Protein 5ZML (pdb70)

InterPro domains:
  IPR001040 Translation Initiation factor eIF- 4e [PF01652] (38-212)
  IPR001040 Translation Initiation factor eIF- 4e [PTHR11960] (12-206)
  IPR019770 Eukaryotic translation initiation factor 4E (eIF-4E), conserved site [PS00813] (90-113)
  IPR023398 Translation Initiation factor eIF- 4e-like [G3DSA:3.30.760.10] (30-217)
  IPR023398 Translation Initiation factor eIF- 4e-like [SSF55418] (6-212)

Sequence (203 aa):
EVANPEHYIKHPLQNRWALWFFKNDKSKTWQANLRLISKFDTVEDFWALYNHIQQLSSNLMPGCDYSLFKDGIEPMWEDEKNKRGGRWLITLNKQQRRSDLDRFWLETLLCLIGESFDDYSDDVCGAVVNVRAKGDKIAIWTTECENREAVTHIGRVYKERLGLPPKIVIGYQSHADTATKSGSTTKNRFVVKKRYSRQLLFRR

B-factor: mean 27.22, std 10.65, range [12.46, 79.17]

Structure (mmCIF, N/CA/C/O backbone):
data_5ZML
#
_entry.id   5ZML
#
_cell.length_a   38.290
_cell.length_b   91.610
_cell.length_c   136.830
_cell.angle_alpha   90.00
_cell.angle_beta   90.00
_cell.angle_gamma   90.00
#
_symmetry.space_group_name_H-M   'C 2 2 21'
#
loop_
_entity.id
_entity.type
_entity.pdbx_description
1 polymer 'Eukaryotic translation initiation factor 4E'
2 polymer ACE-LYS-LYS-ARG-TYR-SER-ARG-MK8-GLN-LEU-LEU-MK8-PHE-ARG-ARG
3 non-polymer 'NITRATE ION'
4 non-polymer 1,2-ETHANEDIOL
5 water water
#
loop_
_atom_site.group_PDB
_atom_site.id
_atom_site.type_symbol
_atom_site.label_atom_id
_atom_site.label_alt_id
_atom_site.label_comp_id
_atom_site.label_asym_id
_atom_site.label_entity_id
_atom_site.label_seq_id
_atom_site.pdbx_PDB_ins_code
_atom_site.Cartn_x
_atom_site.Cartn_y
_atom_site.Cartn_z
_atom_site.occupancy
_atom_site.B_iso_or_equiv
_atom_site.auth_seq_id
_atom_site.auth_comp_id
_atom_site.auth_asym_id
_atom_site.auth_atom_id
_atom_site.pdbx_PDB_model_num
ATOM 1 N N . GLU A 1 1 ? -44.743 -14.931 18.657 1.00 40.29 27 GLU A N 1
ATOM 2 C CA . GLU A 1 1 ? -43.395 -14.503 18.170 1.00 37.14 27 GLU A CA 1
ATOM 3 C C . GLU A 1 1 ? -42.757 -15.586 17.295 1.00 35.25 27 GLU A C 1
ATOM 4 O O . GLU A 1 1 ? -43.043 -16.787 17.430 1.00 35.22 27 GLU A O 1
ATOM 6 N N . VAL A 1 2 ? -41.911 -15.144 16.377 1.00 33.86 28 VAL A N 1
ATOM 7 C CA . VAL A 1 2 ? -41.112 -16.066 15.561 1.00 30.10 28 VAL A CA 1
ATOM 8 C C . VAL A 1 2 ? -39.647 -15.792 15.862 1.00 28.53 28 VAL A C 1
ATOM 9 O O . VAL A 1 2 ? -39.319 -14.821 16.563 1.00 27.69 28 VAL A O 1
ATOM 13 N N . ALA A 1 3 ? -38.765 -16.649 15.349 1.00 26.87 29 ALA A N 1
ATOM 14 C CA . ALA A 1 3 ? -37.329 -16.487 15.554 1.00 25.72 29 ALA A CA 1
ATOM 15 C C . ALA A 1 3 ? -36.839 -15.232 14.827 1.00 24.25 29 ALA A C 1
ATOM 16 O O . ALA A 1 3 ? -37.498 -14.728 13.929 1.00 24.78 29 ALA A O 1
ATOM 18 N N . ASN A 1 4 ? -35.697 -14.717 15.255 1.00 24.18 30 ASN A N 1
ATOM 19 C CA . ASN A 1 4 ? -35.121 -13.512 14.674 1.00 25.25 30 ASN A CA 1
ATOM 20 C C . ASN A 1 4 ? -34.326 -13.972 13.451 1.00 23.51 30 ASN A C 1
ATOM 21 O O . ASN A 1 4 ? -33.383 -14.747 13.601 1.00 23.26 30 ASN A O 1
ATOM 26 N N . PRO A 1 5 ? -34.712 -13.516 12.250 1.00 24.38 31 PRO A N 1
ATOM 27 C CA . PRO A 1 5 ? -34.034 -14.015 11.041 1.00 24.33 31 PRO A CA 1
ATOM 28 C C . PRO A 1 5 ? -32.524 -13.793 11.016 1.00 25.39 31 PRO A C 1
ATOM 29 O O . PRO A 1 5 ? -31.813 -14.603 10.421 1.00 23.69 31 PRO A O 1
ATOM 33 N N . GLU A 1 6 ? -32.039 -12.738 11.683 1.00 26.66 32 GLU A N 1
ATOM 34 C CA . GLU A 1 6 ? -30.592 -12.481 11.821 1.00 29.39 32 GLU A CA 1
ATOM 35 C C . GLU A 1 6 ? -29.807 -13.697 12.321 1.00 27.24 32 GLU A C 1
ATOM 36 O O . GLU A 1 6 ? -28.660 -13.897 11.931 1.00 26.55 32 GLU A O 1
ATOM 42 N N . HIS A 1 7 ? -30.438 -14.510 13.167 1.00 24.09 33 HIS A N 1
ATOM 43 C CA . HIS A 1 7 ? -29.775 -15.618 13.830 1.00 23.03 33 HIS A CA 1
ATOM 44 C C . HIS A 1 7 ? -29.605 -16.850 12.948 1.00 22.42 33 HIS A C 1
ATOM 45 O O . HIS A 1 7 ? -28.808 -17.689 13.277 1.00 23.67 33 HIS A O 1
ATOM 52 N N . TYR A 1 8 ? -30.364 -16.979 11.854 1.00 19.50 34 TYR A N 1
ATOM 53 C CA . TYR A 1 8 ? -30.344 -18.229 11.081 1.00 19.43 34 TYR A CA 1
ATOM 54 C C . TYR A 1 8 ? -30.487 -18.134 9.547 1.00 19.27 34 TYR A C 1
ATOM 55 O O . TYR A 1 8 ? -30.282 -19.139 8.893 1.00 17.96 34 TYR A O 1
ATOM 64 N N . ILE A 1 9 ? -30.866 -16.993 8.955 1.00 19.54 35 ILE A N 1
ATOM 65 C CA . ILE A 1 9 ? -30.991 -16.940 7.504 1.00 19.12 35 ILE A CA 1
ATOM 66 C C . ILE A 1 9 ? -29.639 -16.748 6.840 1.00 17.86 35 ILE A C 1
ATOM 67 O O . ILE A 1 9 ? -28.765 -16.058 7.346 1.00 18.18 35 ILE A O 1
ATOM 72 N N . LYS A 1 10 ? -29.476 -17.367 5.695 1.00 17.57 36 LYS A N 1
ATOM 73 C CA . LYS A 1 10 ? -28.356 -17.041 4.808 1.00 18.70 36 LYS A CA 1
ATOM 74 C C . LYS A 1 10 ? -28.578 -15.622 4.287 1.00 18.07 36 LYS A C 1
ATOM 75 O O . LYS A 1 10 ? -29.701 -15.133 4.272 1.00 18.91 36 LYS A O 1
ATOM 81 N N . HIS A 1 11 ? -27.510 -14.963 3.878 1.00 19.56 37 HIS A N 1
ATOM 82 C CA . HIS A 1 11 ? -27.579 -13.559 3.481 1.00 20.05 37 HIS A CA 1
ATOM 83 C C . HIS A 1 11 ? -27.732 -13.500 1.964 1.00 20.17 37 HIS A C 1
ATOM 84 O O . HIS A 1 11 ? -26.802 -13.868 1.231 1.00 18.42 37 HIS A O 1
ATOM 91 N N . PRO A 1 12 ? -28.919 -13.092 1.472 1.00 19.22 38 PRO A N 1
ATOM 92 C CA . PRO A 1 12 ? -29.176 -13.203 0.049 1.00 19.24 38 PRO A CA 1
ATOM 93 C C . PRO A 1 12 ? -28.424 -12.185 -0.789 1.00 18.99 38 PRO A C 1
ATOM 94 O O . PRO A 1 12 ? -28.184 -11.063 -0.359 1.00 17.70 38 PRO A O 1
ATOM 98 N N . LEU A 1 13 ? -28.059 -12.596 -1.989 1.00 19.18 39 LEU A N 1
ATOM 99 C CA . LEU A 1 13 ? -27.461 -11.674 -2.947 1.00 18.23 39 LEU A CA 1
ATOM 100 C C . LEU A 1 13 ? -28.562 -11.033 -3.757 1.00 20.41 39 LEU A C 1
ATOM 101 O O . LEU A 1 13 ? -29.669 -11.568 -3.854 1.00 19.92 39 LEU A O 1
ATOM 106 N N . GLN A 1 14 ? -28.267 -9.881 -4.340 1.00 21.94 40 GLN A N 1
ATOM 107 C CA . GLN A 1 14 ? -29.226 -9.242 -5.245 1.00 22.94 40 GLN A CA 1
ATOM 108 C C . GLN A 1 14 ? -29.531 -10.111 -6.453 1.00 21.78 40 GLN A C 1
ATOM 109 O O . GLN A 1 14 ? -30.663 -10.135 -6.903 1.00 20.95 40 GLN A O 1
ATOM 115 N N . ASN A 1 15 ? -28.512 -10.797 -6.996 1.00 20.00 41 ASN A N 1
ATOM 116 C CA . ASN A 1 15 ? -28.659 -11.691 -8.141 1.00 19.81 41 ASN A CA 1
ATOM 117 C C . ASN A 1 15 ? -28.208 -13.122 -7.829 1.00 19.71 41 ASN A C 1
ATOM 118 O O . ASN A 1 15 ? -27.332 -13.318 -6.994 1.00 19.12 41 ASN A O 1
ATOM 123 N N . ARG A 1 16 ? -28.799 -14.095 -8.512 1.00 19.34 42 ARG A N 1
ATOM 124 C CA . ARG A 1 16 ? -28.231 -15.435 -8.625 1.00 18.80 42 ARG A CA 1
ATOM 125 C C . ARG A 1 16 ? -27.115 -15.408 -9.677 1.00 18.13 42 ARG A C 1
ATOM 126 O O . ARG A 1 16 ? -27.289 -14.867 -10.776 1.00 16.95 42 ARG A O 1
ATOM 134 N N . TRP A 1 17 ? -25.974 -15.995 -9.334 1.00 16.75 43 TRP A N 1
ATOM 135 C CA . TRP A 1 17 ? -24.807 -16.051 -10.232 1.00 15.55 43 TRP A CA 1
ATOM 136 C C . TRP A 1 17 ? -24.491 -17.495 -10.572 1.00 14.13 43 TRP A C 1
ATOM 137 O O . TRP A 1 17 ? -24.816 -18.406 -9.803 1.00 16.15 43 TRP A O 1
ATOM 148 N N . ALA A 1 18 ? -23.836 -17.695 -11.703 1.00 14.10 44 ALA A N 1
ATOM 149 C CA . ALA A 1 18 ? -23.443 -18.995 -12.184 1.00 13.81 44 ALA A CA 1
ATOM 150 C C . ALA A 1 18 ? -21.952 -18.954 -12.437 1.00 13.86 44 ALA A C 1
ATOM 151 O O . ALA A 1 18 ? -21.460 -18.040 -13.085 1.00 12.46 44 ALA A O 1
ATOM 153 N N . LEU A 1 19 ? -21.232 -19.911 -11.869 1.00 14.62 45 LEU A N 1
ATOM 154 C CA . LEU A 1 19 ? -19.825 -20.078 -12.191 1.00 14.96 45 LEU A CA 1
ATOM 155 C C . LEU A 1 19 ? -19.659 -21.146 -13.268 1.00 14.87 45 LEU A C 1
ATOM 156 O O . LEU A 1 19 ? -20.167 -22.260 -13.146 1.00 15.01 45 LEU A O 1
ATOM 161 N N . TRP A 1 20 ? -18.884 -20.794 -14.294 1.00 15.22 46 TRP A N 1
ATOM 162 C CA . TRP A 1 20 ? -18.589 -21.651 -15.435 1.00 16.43 46 TRP A CA 1
ATOM 163 C C . TRP A 1 20 ? -17.103 -21.965 -15.528 1.00 17.24 46 TRP A C 1
ATOM 164 O O . TRP A 1 20 ? -16.263 -21.166 -15.096 1.00 16.17 46 TRP A O 1
ATOM 175 N N . PHE A 1 21 ? -16.797 -23.116 -16.129 1.00 17.72 47 PHE A N 1
ATOM 176 C CA . PHE A 1 21 ? -15.432 -23.538 -16.368 1.00 18.79 47 PHE A CA 1
ATOM 177 C C . PHE A 1 21 ? -15.247 -23.855 -17.842 1.00 19.49 47 PHE A C 1
ATOM 178 O O . PHE A 1 21 ? -16.054 -24.594 -18.437 1.00 18.63 47 PHE A O 1
ATOM 186 N N . PHE A 1 22 ? -14.180 -23.314 -18.419 1.00 19.43 48 PHE A N 1
ATOM 187 C CA . PHE A 1 22 ? -13.775 -23.648 -19.760 1.00 21.36 48 PHE A CA 1
ATOM 188 C C . PHE A 1 22 ? -12.514 -24.473 -19.669 1.00 22.63 48 PHE A C 1
ATOM 189 O O . PHE A 1 22 ? -11.509 -24.008 -19.148 1.00 20.83 48 PHE A O 1
ATOM 197 N N . LYS A 1 23 ? -12.601 -25.701 -20.178 1.00 23.95 49 LYS A N 1
ATOM 198 C CA . LYS A 1 23 ? -11.497 -26.653 -20.160 1.00 26.74 49 LYS A CA 1
ATOM 199 C C . LYS A 1 23 ? -10.809 -26.550 -21.511 1.00 26.18 49 LYS A C 1
ATOM 200 O O . LYS A 1 23 ? -11.442 -26.731 -22.543 1.00 27.24 49 LYS A O 1
ATOM 206 N N . ASN A 1 24 ? -9.525 -26.238 -21.515 1.00 28.34 50 ASN A N 1
ATOM 207 C CA . ASN A 1 24 ? -8.751 -26.302 -22.753 1.00 29.29 50 ASN A CA 1
ATOM 208 C C . ASN A 1 24 ? -8.585 -27.769 -23.184 1.00 30.16 50 ASN A C 1
ATOM 209 O O . ASN A 1 24 ? -7.807 -28.506 -22.594 1.00 30.08 50 ASN A O 1
ATOM 214 N N . ASP A 1 25 ? -9.355 -28.174 -24.186 1.00 31.59 51 ASP A N 1
ATOM 215 C CA . ASP A 1 25 ? -9.188 -29.474 -24.833 1.00 34.58 51 ASP A CA 1
ATOM 216 C C . ASP A 1 25 ? -9.404 -29.263 -26.331 1.00 35.53 51 ASP A C 1
ATOM 217 O O . ASP A 1 25 ? -10.545 -29.166 -26.805 1.00 33.24 51 ASP A O 1
ATOM 222 N N . LYS A 1 26 ? -8.294 -29.204 -27.064 1.00 39.04 52 LYS A N 1
ATOM 223 C CA . LYS A 1 26 ? -8.314 -28.911 -28.508 1.00 42.96 52 LYS A CA 1
ATOM 224 C C . LYS A 1 26 ? -8.992 -29.999 -29.352 1.00 42.06 52 LYS A C 1
ATOM 225 O O . LYS A 1 26 ? -9.329 -29.754 -30.510 1.00 43.67 52 LYS A O 1
ATOM 231 N N . SER A 1 27 ? -9.193 -31.183 -28.780 1.00 42.20 53 SER A N 1
ATOM 232 C CA . SER A 1 27 ? -9.880 -32.264 -29.481 1.00 43.08 53 SER A CA 1
ATOM 233 C C . SER A 1 27 ? -11.409 -32.084 -29.491 1.00 45.23 53 SER A C 1
ATOM 234 O O . SER A 1 27 ? -12.109 -32.807 -30.220 1.00 48.13 53 SER A O 1
ATOM 237 N N . LYS A 1 28 ? -11.925 -31.137 -28.694 1.00 41.70 54 LYS A N 1
ATOM 238 C CA . LYS A 1 28 ? -13.360 -30.885 -28.596 1.00 40.45 54 LYS A CA 1
ATOM 239 C C . LYS A 1 28 ? -13.700 -29.468 -29.069 1.00 37.97 54 LYS A C 1
ATOM 240 O O . LYS A 1 28 ? -12.809 -28.639 -29.259 1.00 36.95 54 LYS A O 1
ATOM 246 N N . THR A 1 29 ? -14.988 -29.203 -29.288 1.00 37.35 55 THR A N 1
ATOM 247 C CA . THR A 1 29 ? -15.443 -27.862 -29.672 1.00 36.12 55 THR A CA 1
ATOM 248 C C . THR A 1 29 ? -15.448 -26.950 -28.461 1.00 35.03 55 THR A C 1
ATOM 249 O O . THR A 1 29 ? -15.437 -27.413 -27.322 1.00 31.54 55 THR A O 1
ATOM 253 N N . TRP A 1 30 ? -15.480 -25.654 -28.743 1.00 34.73 56 TRP A N 1
ATOM 254 C CA . TRP A 1 30 ? -15.635 -24.613 -27.733 1.00 36.61 56 TRP A CA 1
ATOM 255 C C . TRP A 1 30 ? -16.885 -24.882 -26.874 1.00 35.43 56 TRP A C 1
ATOM 256 O O . TRP A 1 30 ? -16.805 -24.879 -25.644 1.00 33.57 56 TRP A O 1
ATOM 267 N N . GLN A 1 31 ? -18.020 -25.160 -27.516 1.00 34.89 57 GLN A N 1
ATOM 268 C CA . GLN A 1 31 ? -19.265 -25.475 -26.787 1.00 33.36 57 GLN A CA 1
ATOM 269 C C . GLN A 1 31 ? -19.129 -26.650 -25.811 1.00 31.85 57 GLN A C 1
ATOM 270 O O . GLN A 1 31 ? -19.611 -26.578 -24.680 1.00 32.70 57 GLN A O 1
ATOM 272 N N . ALA A 1 32 ? -18.465 -27.714 -26.245 1.00 30.87 58 ALA A N 1
ATOM 273 C CA . ALA A 1 32 ? -18.273 -28.920 -25.418 1.00 30.28 58 ALA A CA 1
ATOM 274 C C . ALA A 1 32 ? -17.308 -28.669 -24.253 1.00 29.36 58 ALA A C 1
ATOM 275 O O . ALA A 1 32 ? -17.377 -29.346 -23.229 1.00 26.51 58 ALA A O 1
ATOM 277 N N . ASN A 1 33 ? -16.402 -27.710 -24.447 1.00 27.02 59 ASN A N 1
ATOM 278 C CA . ASN A 1 33 ? -15.425 -27.321 -23.425 1.00 26.13 59 ASN A CA 1
ATOM 279 C C . ASN A 1 33 ? -15.942 -26.326 -22.384 1.00 25.01 59 ASN A C 1
ATOM 280 O O . ASN A 1 33 ? -15.301 -26.159 -21.340 1.00 23.39 59 ASN A O 1
ATOM 285 N N . LEU A 1 34 ? -17.073 -25.676 -22.650 1.00 24.08 60 LEU A N 1
ATOM 286 C CA . LEU A 1 34 ? -17.676 -24.763 -21.688 1.00 24.30 60 LEU A CA 1
ATOM 287 C C . LEU A 1 34 ? -18.793 -25.445 -20.911 1.00 24.14 60 LEU A C 1
ATOM 288 O O . LEU A 1 34 ? -19.815 -25.819 -21.487 1.00 24.41 60 LEU A O 1
ATOM 293 N N . ARG A 1 35 ? -18.623 -25.541 -19.594 1.00 22.52 61 ARG A N 1
ATOM 294 C CA . ARG A 1 35 ? -19.621 -26.146 -18.728 1.00 23.83 61 ARG A CA 1
ATOM 295 C C . ARG A 1 35 ? -19.897 -25.314 -17.489 1.00 21.66 61 ARG A C 1
ATOM 296 O O . ARG A 1 35 ? -19.001 -24.684 -16.930 1.00 21.10 61 ARG A O 1
ATOM 304 N N . LEU A 1 36 ? -21.153 -25.326 -17.076 1.00 20.21 62 LEU A N 1
ATOM 305 C CA . LEU A 1 36 ? -21.560 -24.790 -15.794 1.00 21.18 62 LEU A CA 1
ATOM 306 C C . LEU A 1 36 ? -20.948 -25.614 -14.679 1.00 20.40 62 LEU A C 1
ATOM 307 O O . LEU A 1 36 ? -20.949 -26.851 -14.748 1.00 22.30 62 LEU A O 1
ATOM 312 N N . ILE A 1 37 ? -20.455 -24.945 -13.645 1.00 19.20 63 ILE A N 1
ATOM 313 C CA . ILE A 1 37 ? -20.159 -25.617 -12.388 1.00 19.19 63 ILE A CA 1
ATOM 314 C C . ILE A 1 37 ? -21.443 -25.642 -11.576 1.00 19.90 63 ILE A C 1
ATOM 315 O O . ILE A 1 37 ? -22.065 -26.689 -11.409 1.00 20.55 63 ILE A O 1
ATOM 320 N N . SER A 1 38 ? -21.855 -24.486 -11.089 1.00 18.46 64 SER A N 1
ATOM 321 C CA . SER A 1 38 ? -23.026 -24.392 -10.234 1.00 18.44 64 SER A CA 1
ATOM 322 C C . SER A 1 38 ? -23.405 -22.949 -10.076 1.00 18.01 64 SER A C 1
ATOM 323 O O . SER A 1 38 ? -22.667 -22.056 -10.499 1.00 17.61 64 SER A O 1
ATOM 326 N N . LYS A 1 39 ? -24.557 -22.743 -9.451 1.00 17.76 65 LYS A N 1
ATOM 327 C CA . LYS A 1 39 ? -25.131 -21.444 -9.238 1.00 17.92 65 LYS A CA 1
ATOM 328 C C . LYS A 1 39 ? -25.321 -21.207 -7.739 1.00 17.54 65 LYS A C 1
ATOM 329 O O . LYS A 1 39 ? -25.380 -22.160 -6.947 1.00 17.38 65 LYS A O 1
ATOM 335 N N . PHE A 1 40 ? -25.383 -19.941 -7.348 1.00 17.20 66 PHE A N 1
ATOM 336 C CA . PHE A 1 40 ? -25.586 -19.561 -5.953 1.00 16.51 66 PHE A CA 1
ATOM 337 C C . PHE A 1 40 ? -26.237 -18.193 -5.865 1.00 17.12 66 PHE A C 1
ATOM 338 O O . PHE A 1 40 ? -26.134 -17.365 -6.791 1.00 16.96 66 PHE A O 1
ATOM 346 N N . ASP A 1 41 ? -26.908 -17.957 -4.756 1.00 17.39 67 ASP A N 1
ATOM 347 C CA . ASP A 1 41 ? -27.598 -16.690 -4.555 1.00 19.24 67 ASP A CA 1
ATOM 348 C C . ASP A 1 41 ? -27.566 -16.154 -3.122 1.00 17.54 67 ASP A C 1
ATOM 349 O O . ASP A 1 41 ? -28.388 -15.334 -2.754 1.00 16.64 67 ASP A O 1
ATOM 354 N N . THR A 1 42 ? -26.597 -16.607 -2.331 1.00 16.93 68 THR A N 1
ATOM 355 C CA . THR A 1 42 ? -26.353 -16.102 -0.998 1.00 15.91 68 THR A CA 1
ATOM 356 C C . THR A 1 42 ? -24.851 -15.978 -0.831 1.00 16.20 68 THR A C 1
ATOM 357 O O . THR A 1 42 ? -24.087 -16.625 -1.559 1.00 16.17 68 THR A O 1
ATOM 361 N N . VAL A 1 43 ? -24.455 -15.200 0.165 1.00 15.33 69 VAL A N 1
ATOM 362 C CA . VAL A 1 43 ? -23.051 -14.999 0.468 1.00 15.81 69 VAL A CA 1
ATOM 363 C C . VAL A 1 43 ? -22.436 -16.332 0.923 1.00 15.77 69 VAL A C 1
ATOM 364 O O . VAL A 1 43 ? -21.348 -16.706 0.460 1.00 15.24 69 VAL A O 1
ATOM 368 N N . GLU A 1 44 ? -23.175 -17.053 1.779 1.00 15.65 70 GLU A N 1
ATOM 369 C CA . GLU A 1 44 ? -22.717 -18.339 2.313 1.00 15.72 70 GLU A CA 1
ATOM 370 C C . GLU A 1 44 ? -22.524 -19.387 1.207 1.00 15.41 70 GLU A C 1
ATOM 371 O O . GLU A 1 44 ? -21.527 -20.115 1.206 1.00 14.17 70 GLU A O 1
ATOM 377 N N . ASP A 1 45 ? -23.445 -19.431 0.239 1.00 15.12 71 ASP A N 1
ATOM 378 C CA . ASP A 1 45 ? -23.307 -20.368 -0.870 1.00 16.22 71 ASP A CA 1
ATOM 379 C C . ASP A 1 45 ? -22.168 -19.999 -1.813 1.00 15.01 71 ASP A C 1
ATOM 380 O O . ASP A 1 45 ? -21.518 -20.895 -2.363 1.00 15.16 71 ASP A O 1
ATOM 385 N N . PHE A 1 46 ? -21.933 -18.692 -2.008 1.00 13.99 72 PHE A N 1
ATOM 386 C CA . PHE A 1 46 ? -20.735 -18.260 -2.721 1.00 13.17 72 PHE A CA 1
ATOM 387 C C . PHE A 1 46 ? -19.473 -18.819 -2.072 1.00 13.38 72 PHE A C 1
ATOM 388 O O . PHE A 1 46 ? -18.630 -19.388 -2.758 1.00 13.26 72 PHE A O 1
ATOM 396 N N . TRP A 1 47 ? -19.336 -18.673 -0.755 1.00 13.17 73 TRP A N 1
ATOM 397 C CA . TRP A 1 47 ? -18.104 -19.136 -0.110 1.00 14.14 73 TRP A CA 1
ATOM 398 C C . TRP A 1 47 ? -17.975 -20.661 -0.155 1.00 15.20 73 TRP A C 1
ATOM 399 O O . TRP A 1 47 ? -16.857 -21.158 -0.380 1.00 16.22 73 TRP A O 1
ATOM 410 N N . ALA A 1 48 ? -19.083 -21.391 -0.022 1.00 16.30 74 ALA A N 1
ATOM 411 C CA . ALA A 1 48 ? -19.031 -22.869 -0.153 1.00 19.27 74 ALA A CA 1
ATOM 412 C C . ALA A 1 48 ? -18.438 -23.279 -1.489 1.00 17.69 74 ALA A C 1
ATOM 413 O O . ALA A 1 48 ? -17.617 -24.214 -1.545 1.00 17.61 74 ALA A O 1
ATOM 415 N N . LEU A 1 49 ? -18.796 -22.549 -2.549 1.00 16.83 75 LEU A N 1
ATOM 416 C CA . LEU A 1 49 ? -18.232 -22.784 -3.869 1.00 15.97 75 LEU A CA 1
ATOM 417 C C . LEU A 1 49 ? -16.761 -22.388 -3.942 1.00 15.18 75 LEU A C 1
ATOM 418 O O . LEU A 1 49 ? -15.909 -23.201 -4.313 1.00 13.79 75 LEU A O 1
ATOM 423 N N . TYR A 1 50 ? -16.478 -21.135 -3.623 1.00 14.67 76 TYR A N 1
ATOM 424 C CA . TYR A 1 50 ? -15.111 -20.610 -3.751 1.00 15.27 76 TYR A CA 1
ATOM 425 C C . TYR A 1 50 ? -14.112 -21.420 -2.910 1.00 15.20 76 TYR A C 1
ATOM 426 O O . TYR A 1 50 ? -12.994 -21.727 -3.366 1.00 14.80 76 TYR A O 1
ATOM 435 N N . ASN A 1 51 ? -14.519 -21.764 -1.697 1.00 16.65 77 ASN A N 1
ATOM 436 C CA . ASN A 1 51 ? -13.630 -22.484 -0.775 1.00 17.89 77 ASN A CA 1
ATOM 437 C C . ASN A 1 51 ? -13.170 -23.862 -1.294 1.00 18.07 77 ASN A C 1
ATOM 438 O O . ASN A 1 51 ? -12.097 -24.325 -0.893 1.00 19.71 77 ASN A O 1
ATOM 443 N N . HIS A 1 52 ? -13.946 -24.522 -2.165 1.00 17.26 78 HIS A N 1
ATOM 444 C CA . HIS A 1 52 ? -13.611 -25.891 -2.592 1.00 17.98 78 HIS A CA 1
ATOM 445 C C . HIS A 1 52 ? -12.981 -26.026 -3.989 1.00 16.09 78 HIS A C 1
ATOM 446 O O . HIS A 1 52 ? -12.572 -27.111 -4.380 1.00 16.47 78 HIS A O 1
ATOM 453 N N . ILE A 1 53 ? -12.857 -24.917 -4.710 1.00 15.10 79 ILE A N 1
ATOM 454 C CA . ILE A 1 53 ? -12.325 -24.932 -6.068 1.00 15.31 79 ILE A CA 1
ATOM 455 C C . ILE A 1 53 ? -10.908 -24.378 -6.139 1.00 15.08 79 ILE A C 1
ATOM 456 O O . ILE A 1 53 ? -10.484 -23.583 -5.274 1.00 16.13 79 ILE A O 1
ATOM 461 N N . GLN A 1 54 ? -10.188 -24.807 -7.177 1.00 16.19 80 GLN A N 1
ATOM 462 C CA A GLN A 1 54 ? -8.805 -24.401 -7.397 0.60 16.54 80 GLN A CA 1
ATOM 463 C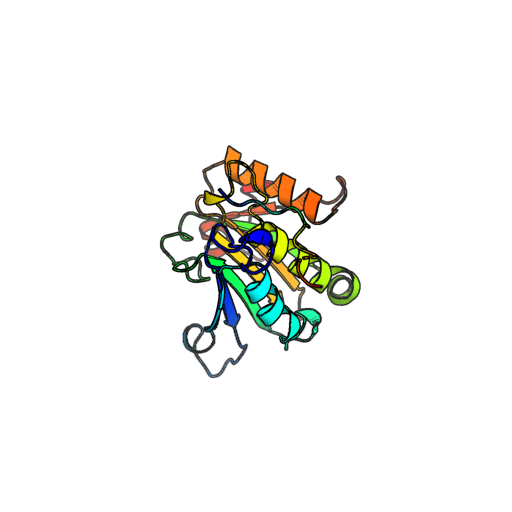 CA B GLN A 1 54 ? -8.808 -24.392 -7.335 0.40 16.54 80 GLN A CA 1
ATOM 464 C C . GLN A 1 54 ? -8.710 -22.890 -7.574 1.00 16.67 80 GLN A C 1
ATOM 465 O O . GLN A 1 54 ? -9.584 -22.279 -8.189 1.00 15.83 80 GLN A O 1
ATOM 476 N N . LEU A 1 55 ? -7.630 -22.304 -7.066 1.00 17.27 81 LEU A N 1
ATOM 477 C CA . LEU A 1 55 ? -7.265 -20.934 -7.402 1.00 17.99 81 LEU A CA 1
ATOM 478 C C . LEU A 1 55 ? -6.942 -20.843 -8.889 1.00 18.06 81 LEU A C 1
ATOM 479 O O . LEU A 1 55 ? -6.440 -21.808 -9.473 1.00 18.50 81 LEU A O 1
ATOM 484 N N . SER A 1 56 ? -7.231 -19.689 -9.502 1.00 17.79 82 SER A N 1
ATOM 485 C CA . SER A 1 56 ? -6.968 -19.474 -10.927 1.00 19.39 82 SER A CA 1
ATOM 486 C C . SER A 1 56 ? -5.512 -19.756 -11.309 1.00 21.19 82 SER A C 1
ATOM 487 O O . SER A 1 56 ? -5.257 -20.348 -12.347 1.00 20.66 82 SER A O 1
ATOM 490 N N . SER A 1 57 ? -4.579 -19.350 -10.443 1.00 22.84 83 SER A N 1
ATOM 491 C CA . SER A 1 57 ? -3.153 -19.601 -10.660 1.00 24.64 83 SER A CA 1
ATOM 492 C C . SER A 1 57 ? -2.779 -21.100 -10.742 1.00 25.77 83 SER A C 1
ATOM 493 O O . SER A 1 57 ? -1.713 -21.423 -11.255 1.00 24.83 83 SER A O 1
ATOM 496 N N . ASN A 1 58 ? -3.630 -21.998 -10.231 1.00 25.49 84 ASN A N 1
ATOM 497 C CA . ASN A 1 58 ? -3.414 -23.459 -10.350 1.00 27.91 84 ASN A CA 1
ATOM 498 C C . ASN A 1 58 ? -4.130 -24.162 -11.500 1.00 27.46 84 ASN A C 1
ATOM 499 O O . ASN A 1 58 ? -4.031 -25.387 -11.639 1.00 27.35 84 ASN A O 1
ATOM 504 N N . LEU A 1 59 ? -4.857 -23.423 -12.331 1.00 25.77 85 LEU A N 1
ATOM 505 C CA . LEU A 1 59 ? -5.557 -24.061 -13.431 1.00 25.69 85 LEU A CA 1
ATOM 506 C C . LEU A 1 59 ? -4.544 -24.384 -14.519 1.00 26.60 85 LEU A C 1
ATOM 507 O O . LEU A 1 59 ? -3.486 -23.763 -14.584 1.00 25.11 85 LEU A O 1
ATOM 512 N N . MET A 1 60 ? -4.893 -25.349 -15.361 1.00 27.38 86 MET A N 1
ATOM 513 C CA . MET A 1 60 ? -4.063 -25.686 -16.520 1.00 29.09 86 MET A CA 1
ATOM 514 C C . MET A 1 60 ? -4.095 -24.549 -17.568 1.00 28.51 86 MET A C 1
ATOM 515 O O . MET A 1 60 ? -5.097 -23.811 -17.673 1.00 24.96 86 MET A O 1
ATOM 520 N N . PRO A 1 61 ? -2.998 -24.390 -18.346 1.00 28.73 87 PRO A N 1
ATOM 521 C CA . PRO A 1 61 ? -2.994 -23.353 -19.387 1.00 27.00 87 PRO A CA 1
ATOM 522 C C . PRO A 1 61 ? -4.163 -23.462 -20.346 1.00 24.97 87 PRO A C 1
ATOM 523 O O . PRO A 1 61 ? -4.504 -24.560 -20.786 1.00 23.28 87 PRO A O 1
ATOM 527 N N . GLY A 1 62 ? -4.786 -22.324 -20.632 1.00 22.45 88 GLY A N 1
ATOM 528 C CA . GLY A 1 62 ? -5.883 -22.265 -21.580 1.00 21.95 88 GLY A CA 1
ATOM 529 C C . GLY A 1 62 ? -7.273 -22.361 -20.971 1.00 21.35 88 GLY A C 1
ATOM 530 O O . GLY A 1 62 ? -8.262 -22.256 -21.714 1.00 21.60 88 GLY A O 1
ATOM 531 N N . CYS A 1 63 ? -7.358 -22.592 -19.659 1.00 20.41 89 CYS A N 1
ATOM 532 C CA . CYS A 1 63 ? -8.660 -22.707 -18.973 1.00 20.65 89 CYS A CA 1
ATOM 533 C C . CYS A 1 63 ? -9.161 -21.348 -18.459 1.00 18.49 89 CYS A C 1
ATOM 534 O O . CYS A 1 63 ? -8.363 -20.432 -18.223 1.00 17.11 89 CYS A O 1
ATOM 537 N N . ASP A 1 64 ? -10.482 -21.258 -18.249 1.00 17.61 90 ASP A N 1
ATOM 538 C CA . ASP A 1 64 ? -11.137 -20.045 -17.755 1.00 16.92 90 ASP A CA 1
ATOM 539 C C . ASP A 1 64 ? -12.069 -20.393 -16.617 1.00 16.90 90 ASP A C 1
ATOM 540 O O . ASP A 1 64 ? -12.713 -21.449 -16.636 1.00 17.26 90 ASP A O 1
ATOM 545 N N . TYR A 1 65 ? -12.195 -19.455 -15.686 1.00 16.33 91 TYR A N 1
ATOM 546 C CA . TYR A 1 65 ? -13.392 -19.345 -14.863 1.00 15.58 91 TYR A CA 1
ATOM 547 C C . TYR A 1 65 ? -14.200 -18.164 -15.360 1.00 15.65 91 TYR A C 1
ATOM 548 O O . TYR A 1 65 ? -13.636 -17.141 -15.737 1.00 15.89 91 TYR A O 1
ATOM 557 N N . SER A 1 66 ? -15.530 -18.275 -15.288 1.00 15.62 92 SER A N 1
ATOM 558 C CA . SER A 1 66 ? -16.407 -17.120 -15.571 1.00 15.70 92 SER A CA 1
ATOM 559 C C . SER A 1 66 ? -17.496 -17.074 -14.540 1.00 15.68 92 SER A C 1
ATOM 560 O O . SER A 1 66 ? -18.037 -18.120 -14.203 1.00 16.54 92 SER A O 1
ATOM 563 N N . LEU A 1 67 ? -17.824 -15.895 -14.035 1.00 14.21 93 LEU A N 1
ATOM 564 C CA . LEU A 1 67 ? -18.975 -15.744 -13.153 1.00 14.24 93 LEU A CA 1
ATOM 565 C C . LEU A 1 67 ? -19.952 -14.767 -13.806 1.00 14.19 93 LEU A C 1
ATOM 566 O O . LEU A 1 67 ? -19.622 -13.612 -13.998 1.00 14.44 93 LEU A O 1
ATOM 571 N N . PHE A 1 68 ? -21.130 -15.261 -14.178 1.00 14.81 94 PHE A N 1
ATOM 572 C CA . PHE A 1 68 ? -22.154 -14.451 -14.877 1.00 15.42 94 PHE A CA 1
ATOM 573 C C . PHE A 1 68 ? -23.495 -14.520 -14.204 1.00 16.31 94 PHE A C 1
ATOM 574 O O . PHE A 1 68 ? -23.833 -15.517 -13.554 1.00 16.33 94 PHE A O 1
ATOM 582 N N . LYS A 1 69 ? -24.275 -13.451 -14.368 1.00 17.54 95 LYS A N 1
ATOM 583 C CA . LYS A 1 69 ? -25.627 -13.446 -13.812 1.00 18.82 95 LYS A CA 1
ATOM 584 C C . LYS A 1 69 ? -26.395 -14.615 -14.395 1.00 18.79 95 LYS A C 1
ATOM 585 O O . LYS A 1 69 ? -26.191 -14.984 -15.550 1.00 19.98 95 LYS A O 1
ATOM 591 N N . ASP A 1 70 ? -27.252 -15.217 -13.575 1.00 21.60 96 ASP A N 1
ATOM 592 C CA . ASP A 1 70 ? -28.070 -16.351 -14.006 1.00 23.37 96 ASP A CA 1
ATOM 593 C C . ASP A 1 70 ? -28.794 -15.963 -15.293 1.00 23.60 96 ASP A C 1
ATOM 594 O O . ASP A 1 70 ? -29.342 -14.867 -15.391 1.00 26.41 96 ASP A O 1
ATOM 599 N N . GLY A 1 71 ? -28.708 -16.837 -16.284 1.00 23.62 97 GLY A N 1
ATOM 600 C CA . GLY A 1 71 ? -29.339 -16.641 -17.574 1.00 26.03 97 GLY A CA 1
ATOM 601 C C . GLY A 1 71 ? -28.516 -15.884 -18.601 1.00 26.95 97 GLY A C 1
ATOM 602 O O . GLY A 1 71 ? -29.013 -15.663 -19.714 1.00 28.53 97 GLY A O 1
ATOM 603 N N . ILE A 1 72 ? -27.301 -15.438 -18.247 1.00 23.46 98 ILE A N 1
ATOM 604 C CA . ILE A 1 72 ? -26.366 -14.887 -19.241 1.00 22.20 98 ILE A CA 1
ATOM 605 C C . ILE A 1 72 ? -25.236 -15.867 -19.435 1.00 22.95 98 ILE A C 1
ATOM 606 O O . ILE A 1 72 ? -24.504 -16.147 -18.488 1.00 23.09 98 ILE A O 1
ATOM 611 N N . GLU A 1 73 ? -25.053 -16.358 -20.659 1.00 23.28 99 GLU A N 1
ATOM 612 C CA . GLU A 1 73 ? -23.942 -17.273 -20.948 1.00 24.19 99 GLU A CA 1
ATOM 613 C C . GLU A 1 73 ? -22.663 -16.470 -21.146 1.00 22.90 99 GLU A C 1
ATOM 614 O O . GLU A 1 73 ? -22.738 -15.331 -21.629 1.00 21.90 99 GLU A O 1
ATOM 620 N N . PRO A 1 74 ? -21.485 -17.036 -20.783 1.00 21.52 100 PRO A N 1
ATOM 621 C CA . PRO A 1 74 ? -20.223 -16.268 -20.836 1.00 22.03 100 PRO A CA 1
ATOM 622 C C . PRO A 1 74 ? -19.603 -16.267 -22.242 1.00 22.86 100 PRO A C 1
ATOM 623 O O . PRO A 1 74 ? -18.457 -16.702 -22.465 1.00 22.68 100 PRO A O 1
ATOM 627 N N . MET A 1 75 ? -20.379 -15.739 -23.182 1.00 22.91 101 MET A N 1
ATOM 628 C CA . MET A 1 75 ? -19.995 -15.692 -24.584 1.00 25.63 101 MET A CA 1
ATOM 629 C C . MET A 1 75 ? -20.528 -14.403 -25.129 1.00 23.17 101 MET A C 1
ATOM 630 O O . MET A 1 75 ? -21.641 -14.003 -24.793 1.00 20.44 101 MET A O 1
ATOM 635 N N . TRP A 1 76 ? -19.765 -13.766 -26.005 1.00 24.42 102 TRP A N 1
ATOM 636 C CA . TRP A 1 76 ? -20.178 -12.454 -26.467 1.00 26.08 102 TRP A CA 1
ATOM 637 C C . TRP A 1 76 ? -21.473 -12.503 -27.293 1.00 24.95 102 TRP A C 1
ATOM 638 O O . TRP A 1 76 ? -22.200 -11.527 -27.330 1.00 26.40 102 TRP A O 1
ATOM 649 N N . GLU A 1 77 ? -21.816 -13.666 -27.838 1.00 27.37 103 GLU A N 1
ATOM 650 C CA . GLU A 1 77 ? -23.032 -13.828 -28.649 1.00 29.16 103 GLU A CA 1
ATOM 651 C C . GLU A 1 77 ? -24.352 -13.829 -27.863 1.00 28.79 103 GLU A C 1
ATOM 652 O O . GLU A 1 77 ? -25.437 -13.733 -28.457 1.00 28.06 103 GLU A O 1
ATOM 658 N N . ASP A 1 78 ? -24.286 -13.961 -26.540 1.00 26.19 104 ASP A N 1
ATOM 659 C CA . ASP A 1 78 ? -25.479 -13.899 -25.719 1.00 25.52 104 ASP A CA 1
ATOM 660 C C . ASP A 1 78 ? -26.148 -12.554 -25.925 1.00 25.02 104 ASP A C 1
ATOM 661 O O . ASP A 1 78 ? -25.455 -11.553 -26.080 1.00 23.91 104 ASP A O 1
ATOM 666 N N . GLU A 1 79 ? -27.484 -12.534 -25.899 1.00 27.08 105 GLU A N 1
ATOM 667 C CA . GLU A 1 79 ? -28.270 -11.294 -26.025 1.00 29.30 105 GLU A CA 1
ATOM 668 C C . GLU A 1 79 ? -27.774 -10.146 -25.133 1.00 29.14 105 GLU A C 1
ATOM 669 O O . GLU A 1 79 ? -27.690 -8.997 -25.574 1.00 26.99 105 GLU A O 1
ATOM 675 N N . LYS A 1 80 ? -27.429 -10.455 -23.885 1.00 26.40 106 LYS A N 1
ATOM 676 C CA . LYS A 1 80 ? -26.967 -9.425 -22.957 1.00 25.10 106 LYS A CA 1
ATOM 677 C C . LYS A 1 80 ? -25.512 -8.990 -23.126 1.00 21.11 106 LYS A C 1
ATOM 678 O O . LYS A 1 80 ? -25.093 -7.998 -22.533 1.00 21.11 106 LYS A O 1
ATOM 684 N N . ASN A 1 81 ? -24.736 -9.717 -23.921 1.00 21.53 107 ASN A N 1
ATOM 685 C CA . ASN A 1 81 ? -23.339 -9.371 -24.187 1.00 19.73 107 ASN A CA 1
ATOM 686 C C . ASN A 1 81 ? -23.085 -8.787 -25.572 1.00 21.44 107 ASN A C 1
ATOM 687 O O . ASN A 1 81 ? -22.116 -8.064 -25.754 1.00 20.45 107 ASN A O 1
ATOM 692 N N . LYS A 1 82 ? -23.930 -9.089 -26.558 1.00 22.23 108 LYS A N 1
ATOM 693 C CA . LYS A 1 82 ? -23.557 -8.773 -27.958 1.00 24.52 108 LYS A CA 1
ATOM 694 C C . LYS A 1 82 ? -23.273 -7.302 -28.281 1.00 23.47 108 LYS A C 1
ATOM 695 O O . LYS A 1 82 ? -22.359 -7.001 -29.056 1.00 24.09 108 LYS A O 1
ATOM 701 N N . ARG A 1 83 ? -23.983 -6.400 -27.625 1.00 22.93 109 ARG A N 1
ATOM 702 C CA . ARG A 1 83 ? -23.740 -4.957 -27.770 1.00 24.20 109 ARG A CA 1
ATOM 703 C C . ARG A 1 83 ? -22.821 -4.410 -26.691 1.00 23.43 109 ARG A C 1
ATOM 704 O O . ARG A 1 83 ? -22.680 -3.200 -26.553 1.00 21.44 109 ARG A O 1
ATOM 712 N N . GLY A 1 84 ? -22.166 -5.314 -25.951 1.00 21.29 110 GLY A N 1
ATOM 713 C CA . GLY A 1 84 ? -21.460 -4.962 -24.738 1.00 19.72 110 GLY A CA 1
ATOM 714 C C . GLY A 1 84 ? -19.974 -4.901 -24.959 1.00 18.71 110 GLY A C 1
ATOM 715 O O . GLY A 1 84 ? -19.504 -4.775 -26.098 1.00 17.99 110 GLY A O 1
ATOM 716 N N . GLY A 1 85 ? -19.237 -5.033 -23.859 1.00 17.79 111 GLY A N 1
ATOM 717 C CA . GLY A 1 85 ? -17.791 -4.903 -23.862 1.00 18.57 111 GLY A CA 1
ATOM 718 C C . GLY A 1 85 ? -17.195 -5.296 -22.523 1.00 18.98 111 GLY A C 1
ATOM 719 O O . GLY A 1 85 ? -17.904 -5.798 -21.656 1.00 18.81 111 GLY A O 1
ATOM 720 N N . ARG A 1 86 ? -15.908 -5.035 -22.349 1.00 18.72 112 ARG A N 1
ATOM 721 C CA . ARG A 1 86 ? -15.227 -5.428 -21.139 1.00 18.77 112 ARG A CA 1
ATOM 722 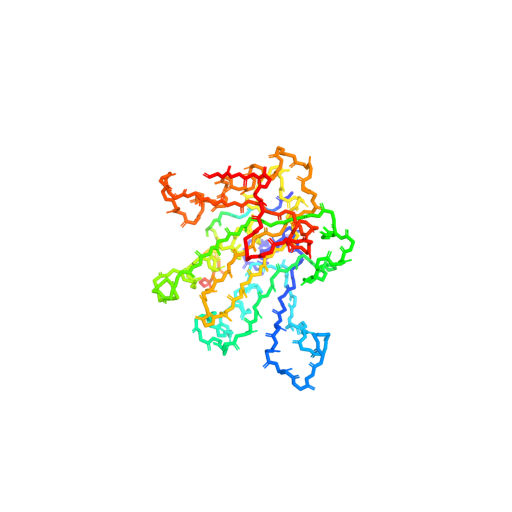C C . ARG A 1 86 ? -14.154 -4.469 -20.717 1.00 18.77 112 ARG A C 1
ATOM 723 O O . ARG A 1 86 ? -13.429 -3.935 -21.555 1.00 18.61 112 ARG A O 1
ATOM 731 N N . TRP A 1 87 ? -14.054 -4.263 -19.398 1.00 18.72 113 TRP A N 1
ATOM 732 C CA . TRP A 1 87 ? -12.869 -3.677 -18.793 1.00 19.13 113 TRP A CA 1
ATOM 733 C C . TRP A 1 87 ? -11.827 -4.768 -18.642 1.00 19.37 113 TRP A C 1
ATOM 734 O O . TRP A 1 87 ? -12.074 -5.749 -17.931 1.00 18.39 113 TRP A O 1
ATOM 745 N N . LEU A 1 88 ? -10.672 -4.590 -19.282 1.00 19.42 114 LEU A N 1
ATOM 746 C CA . LEU A 1 88 ? -9.657 -5.636 -19.384 1.00 20.49 114 LEU A CA 1
ATOM 747 C C . LEU A 1 88 ? -8.463 -5.336 -18.504 1.00 21.70 114 LEU A C 1
ATOM 748 O O . LEU A 1 88 ? -7.882 -4.257 -18.591 1.00 21.17 114 LEU A O 1
ATOM 753 N N . ILE A 1 89 ? -8.095 -6.319 -17.695 1.00 20.72 115 ILE A N 1
ATOM 754 C CA . ILE A 1 89 ? -6.892 -6.320 -16.865 1.00 22.10 115 ILE A CA 1
ATOM 755 C C . ILE A 1 89 ? -5.971 -7.353 -17.493 1.00 23.09 115 ILE A C 1
ATOM 756 O O . ILE A 1 89 ? -6.300 -8.551 -17.556 1.00 20.17 115 ILE A O 1
ATOM 761 N N . THR A 1 90 ? -4.824 -6.888 -17.986 1.00 24.18 116 THR A N 1
ATOM 762 C CA . THR A 1 90 ? -3.794 -7.769 -18.535 1.00 26.28 116 THR A CA 1
ATOM 763 C C . THR A 1 90 ? -2.701 -7.987 -17.493 1.00 27.35 116 THR A C 1
ATOM 764 O O . THR A 1 90 ? -2.225 -7.033 -16.880 1.00 29.28 116 THR A O 1
ATOM 768 N N . LEU A 1 91 ? -2.321 -9.240 -17.279 1.00 27.53 117 LEU A N 1
ATOM 769 C CA . LEU A 1 91 ? -1.276 -9.575 -16.314 1.00 30.63 117 LEU A CA 1
ATOM 770 C C . LEU A 1 91 ? -0.085 -10.165 -17.071 1.00 32.82 117 LEU A C 1
ATOM 771 O O . LEU A 1 91 ? -0.255 -10.959 -18.013 1.00 34.77 117 LEU A O 1
ATOM 776 N N . ASN A 1 92 ? 1.115 -9.738 -16.686 1.00 33.98 118 ASN A N 1
ATOM 777 C CA . ASN A 1 92 ? 2.339 -10.352 -17.176 1.00 35.72 118 ASN A CA 1
ATOM 778 C C . ASN A 1 92 ? 2.603 -11.643 -16.410 1.00 35.59 118 ASN A C 1
ATOM 779 O O . ASN A 1 92 ? 1.918 -11.971 -15.430 1.00 32.96 118 ASN A O 1
ATOM 784 N N . LYS A 1 93 ? 3.630 -12.358 -16.841 1.00 39.48 119 LYS A N 1
ATOM 785 C CA . LYS A 1 93 ? 3.927 -13.670 -16.294 1.00 40.74 119 LYS A CA 1
ATOM 786 C C . LYS A 1 93 ? 4.309 -13.622 -14.808 1.00 38.96 119 LYS A C 1
ATOM 787 O O . LYS A 1 93 ? 4.054 -14.575 -14.101 1.00 39.52 119 LYS A O 1
ATOM 793 N N . GLN A 1 94 ? 4.839 -12.490 -14.327 1.00 38.97 120 GLN A N 1
ATOM 794 C CA . GLN A 1 94 ? 5.165 -12.310 -12.901 1.00 38.17 120 GLN A CA 1
ATOM 795 C C . GLN A 1 94 ? 3.916 -12.036 -12.032 1.00 38.14 120 GLN A C 1
ATOM 796 O O . GLN A 1 94 ? 3.860 -12.409 -10.856 1.00 38.00 120 GLN A O 1
ATOM 802 N N . GLN A 1 95 ? 2.923 -11.375 -12.614 1.00 34.34 121 GLN A N 1
ATOM 803 C CA . GLN A 1 95 ? 1.674 -11.075 -11.915 1.00 33.69 121 GLN A CA 1
ATOM 804 C C . GLN A 1 95 ? 0.779 -12.287 -11.664 1.00 31.81 121 GLN A C 1
ATOM 805 O O . GLN A 1 95 ? -0.099 -12.215 -10.801 1.00 32.56 121 GLN A O 1
ATOM 811 N N . ARG A 1 96 ? 0.975 -13.373 -12.419 1.00 31.34 122 ARG A N 1
ATOM 812 C CA . ARG A 1 96 ? 0.415 -14.690 -12.084 1.00 32.13 122 ARG A CA 1
ATOM 813 C C . ARG A 1 96 ? 0.602 -14.950 -10.594 1.00 32.39 122 ARG A C 1
ATOM 814 O O . ARG A 1 96 ? -0.333 -15.363 -9.901 1.00 31.99 122 ARG A O 1
ATOM 822 N N . ARG A 1 97 ? 1.818 -14.697 -10.112 1.00 29.18 123 ARG A N 1
ATOM 823 C CA . ARG A 1 97 ? 2.168 -14.997 -8.735 1.00 28.71 123 ARG A CA 1
ATOM 824 C C . ARG A 1 97 ? 1.611 -13.958 -7.769 1.00 27.87 123 ARG A C 1
ATOM 825 O O . ARG A 1 97 ? 0.953 -14.317 -6.801 1.00 26.92 123 ARG A O 1
ATOM 833 N N . SER A 1 98 ? 1.886 -12.682 -8.028 1.00 26.99 124 SER A N 1
ATOM 834 C CA . SER A 1 98 ? 1.601 -11.619 -7.072 1.00 28.60 124 SER A CA 1
ATOM 835 C C . SER A 1 98 ? 0.137 -11.126 -7.064 1.00 26.94 124 SER A C 1
ATOM 836 O O . SER A 1 98 ? -0.381 -10.730 -6.019 1.00 28.44 124 SER A O 1
ATOM 839 N N . ASP A 1 99 ? -0.541 -11.175 -8.209 1.00 25.36 125 ASP A N 1
ATOM 840 C CA . ASP A 1 99 ? -1.839 -10.501 -8.355 1.00 24.59 125 ASP A CA 1
ATOM 841 C C . ASP A 1 99 ? -3.047 -11.312 -8.867 1.00 22.06 125 ASP A C 1
ATOM 842 O O . ASP A 1 99 ? -4.152 -10.891 -8.593 1.00 21.22 125 ASP A O 1
ATOM 847 N N . LEU A 1 100 ? -2.851 -12.414 -9.593 1.00 21.14 126 LEU A N 1
ATOM 848 C CA . LEU A 1 100 ? -3.967 -13.036 -10.331 1.00 20.89 126 LEU A CA 1
ATOM 849 C C . LEU A 1 100 ? -5.102 -13.424 -9.385 1.00 21.22 126 LEU A C 1
ATOM 850 O O . LEU A 1 100 ? -6.252 -13.002 -9.572 1.00 18.98 126 LEU A O 1
ATOM 855 N N . ASP A 1 101 ? -4.779 -14.240 -8.384 1.00 19.48 127 ASP A N 1
ATOM 856 C CA . ASP A 1 101 ? -5.822 -14.727 -7.465 1.00 19.81 127 ASP A CA 1
ATOM 857 C C . ASP A 1 101 ? -6.455 -13.618 -6.616 1.00 19.76 127 ASP A C 1
ATOM 858 O O . ASP A 1 101 ? -7.684 -13.621 -6.434 1.00 17.21 127 ASP A O 1
ATOM 863 N N . ARG A 1 102 ? -5.656 -12.658 -6.123 1.00 19.47 128 ARG A N 1
ATOM 864 C CA . ARG A 1 102 ? -6.200 -11.544 -5.372 1.00 21.11 128 ARG A CA 1
ATOM 865 C C . ARG A 1 102 ? -7.162 -10.738 -6.228 1.00 19.34 128 ARG A C 1
ATOM 866 O O . ARG A 1 102 ? -8.260 -10.376 -5.764 1.00 19.25 128 ARG A O 1
ATOM 874 N N . PHE A 1 103 ? -6.718 -10.412 -7.441 1.00 18.35 129 PHE A N 1
ATOM 875 C CA . PHE A 1 103 ? -7.547 -9.645 -8.392 1.00 17.84 129 PHE A CA 1
ATOM 876 C C . PHE A 1 103 ? -8.833 -10.391 -8.747 1.00 15.92 129 PHE A C 1
ATOM 877 O O . PHE A 1 103 ? -9.902 -9.770 -8.812 1.00 16.05 129 PHE A O 1
ATOM 885 N N . TRP A 1 104 ? -8.738 -11.693 -8.988 1.00 15.01 130 TRP A N 1
ATOM 886 C CA . TRP A 1 104 ? -9.944 -12.488 -9.326 1.00 14.83 130 TRP A CA 1
ATOM 887 C C . TRP A 1 104 ? -10.914 -12.554 -8.165 1.00 14.60 130 TRP A C 1
ATOM 888 O O . TRP A 1 104 ? -12.102 -12.357 -8.366 1.00 13.71 130 TRP A O 1
ATOM 899 N N . LEU A 1 105 ? -10.438 -12.796 -6.934 1.00 14.68 131 LEU A N 1
ATOM 900 C CA . LEU A 1 105 ? -11.355 -12.749 -5.788 1.00 14.54 131 LEU A CA 1
ATOM 901 C C . LEU A 1 105 ? -12.005 -11.380 -5.618 1.00 14.72 131 LEU A C 1
ATOM 902 O O . LEU A 1 105 ? -13.209 -11.287 -5.371 1.00 14.76 131 LEU A O 1
ATOM 907 N N . GLU A 1 106 ? -11.211 -10.315 -5.750 1.00 15.45 132 GLU A N 1
ATOM 908 C CA . GLU A 1 106 ? -11.732 -8.954 -5.661 1.00 17.60 132 GLU A CA 1
ATOM 909 C C . GLU A 1 106 ? -12.831 -8.740 -6.698 1.00 15.33 132 GLU A C 1
ATOM 910 O O . GLU A 1 106 ? -13.824 -8.093 -6.419 1.00 15.76 132 GLU A O 1
ATOM 916 N N . THR A 1 107 ? -12.623 -9.309 -7.876 1.00 14.07 133 THR A N 1
ATOM 917 C CA . THR A 1 107 ? -13.564 -9.204 -8.976 1.00 14.40 133 THR A CA 1
ATOM 918 C C . THR A 1 107 ? -14.879 -9.897 -8.613 1.00 14.03 133 THR A C 1
ATOM 919 O O . THR A 1 107 ? -15.961 -9.312 -8.763 1.00 14.30 133 THR A O 1
ATOM 923 N N . LEU A 1 108 ? -14.781 -11.135 -8.135 1.00 13.68 134 LEU A N 1
ATOM 924 C CA . LEU A 1 108 ? -15.962 -11.860 -7.651 1.00 13.78 134 LEU A CA 1
ATOM 925 C C . LEU A 1 108 ? -16.705 -11.079 -6.598 1.00 13.87 134 LEU A C 1
ATOM 926 O O . LEU A 1 108 ? -17.942 -10.940 -6.647 1.00 13.84 134 LEU A O 1
ATOM 931 N N . LEU A 1 109 ? -15.974 -10.528 -5.638 1.00 14.84 135 LEU A N 1
ATOM 932 C CA . LEU A 1 109 ? -16.632 -9.767 -4.583 1.00 15.83 135 LEU A CA 1
ATOM 933 C C . LEU A 1 109 ? -17.313 -8.495 -5.113 1.00 16.04 135 LEU A C 1
ATOM 934 O O . LEU A 1 109 ? -18.418 -8.178 -4.663 1.00 15.93 135 LEU A O 1
ATOM 939 N N . CYS A 1 110 ? -16.685 -7.799 -6.060 1.00 15.93 136 CYS A N 1
ATOM 940 C CA . CYS A 1 110 ? -17.324 -6.651 -6.717 1.00 17.04 136 CYS A CA 1
ATOM 941 C C . CYS A 1 110 ? -18.667 -7.055 -7.331 1.00 17.02 136 CYS A C 1
ATOM 942 O O . CYS A 1 110 ? -19.670 -6.372 -7.162 1.00 17.67 136 CYS A O 1
ATOM 945 N N . LEU A 1 111 ? -18.666 -8.166 -8.065 1.00 16.13 137 LEU A N 1
ATOM 946 C CA . LEU A 1 111 ? -19.887 -8.654 -8.710 1.00 15.69 137 LEU A CA 1
ATOM 947 C C . LEU A 1 111 ? -20.960 -9.000 -7.712 1.00 15.99 137 LEU A C 1
ATOM 948 O O . LEU A 1 111 ? -22.051 -8.418 -7.747 1.00 15.23 137 LEU A O 1
ATOM 953 N N . ILE A 1 112 ? -20.661 -9.928 -6.815 1.00 15.49 138 ILE A N 1
ATOM 954 C CA . ILE A 1 112 ? -21.731 -10.440 -5.930 1.00 15.59 138 ILE A CA 1
ATOM 955 C C . ILE A 1 112 ? -22.242 -9.388 -4.958 1.00 15.60 138 ILE A C 1
ATOM 956 O O . ILE A 1 112 ? -23.432 -9.399 -4.582 1.00 16.10 138 ILE A O 1
ATOM 961 N N . GLY A 1 113 ? -21.348 -8.480 -4.573 1.00 16.24 139 GLY A N 1
ATOM 962 C CA . GLY A 1 113 ? -21.665 -7.384 -3.667 1.00 17.08 139 GLY A CA 1
ATOM 963 C C . GLY A 1 113 ? -22.424 -6.193 -4.251 1.00 17.54 139 GLY A C 1
ATOM 964 O O . GLY A 1 113 ? -22.847 -5.315 -3.486 1.00 18.45 139 GLY A O 1
ATOM 965 N N . GLU A 1 114 ? -22.592 -6.167 -5.584 1.00 18.75 140 GLU A N 1
ATOM 966 C CA . GLU A 1 114 ? -23.273 -5.089 -6.320 1.00 19.31 140 GLU A CA 1
ATOM 967 C C . GLU A 1 114 ? -22.551 -3.777 -6.078 1.00 18.52 140 GLU A C 1
ATOM 968 O O . GLU A 1 114 ? -23.104 -2.823 -5.564 1.00 19.91 140 GLU A O 1
ATOM 974 N N . SER A 1 115 ? -21.283 -3.763 -6.423 1.00 19.55 141 SER A N 1
ATOM 975 C CA . SER A 1 115 ? -20.383 -2.708 -5.991 1.00 20.70 141 SER A CA 1
ATOM 976 C C . SER A 1 115 ? -20.381 -1.492 -6.929 1.00 21.39 141 SER A C 1
ATOM 977 O O . SER A 1 115 ? -19.558 -0.611 -6.755 1.00 21.67 141 SER A O 1
ATOM 980 N N . PHE A 1 116 ? -21.258 -1.472 -7.928 1.00 21.11 142 PHE A N 1
ATOM 981 C CA . PHE A 1 116 ? -21.200 -0.452 -8.970 1.00 23.68 142 PHE A CA 1
ATOM 982 C C . PHE A 1 116 ? -22.312 0.574 -8.832 1.00 25.73 142 PHE A C 1
ATOM 983 O O . PHE A 1 116 ? -22.598 1.314 -9.774 1.00 26.86 142 PHE A O 1
ATOM 991 N N . ASP A 1 117 ? -22.895 0.642 -7.627 1.00 27.61 143 ASP A N 1
ATOM 992 C CA . ASP A 1 117 ? -23.789 1.725 -7.236 1.00 30.06 143 ASP A CA 1
ATOM 993 C C . ASP A 1 117 ? -24.998 1.661 -8.171 1.00 28.67 143 ASP A C 1
ATOM 994 O O . ASP A 1 117 ? -25.570 0.591 -8.394 1.00 30.69 143 ASP A O 1
ATOM 999 N N . ASP A 1 118 ? -25.357 2.785 -8.781 1.00 29.30 144 ASP A N 1
ATOM 1000 C CA . ASP A 1 118 ? -26.486 2.843 -9.681 1.00 28.24 144 ASP A CA 1
ATOM 1001 C C . ASP A 1 118 ? -26.281 2.099 -11.000 1.00 27.90 144 ASP A C 1
ATOM 1002 O O . ASP A 1 118 ? -27.219 1.971 -11.770 1.00 26.18 144 ASP A O 1
ATOM 1007 N N . TYR A 1 119 ? -25.072 1.613 -11.268 1.00 25.05 145 TYR A N 1
ATOM 1008 C CA . TYR A 1 119 ? -24.774 0.974 -12.553 1.00 25.75 145 TYR A CA 1
ATOM 1009 C C . TYR A 1 119 ? -24.568 -0.549 -12.471 1.00 27.10 145 TYR A C 1
ATOM 1010 O O . TYR A 1 119 ? -24.197 -1.191 -13.462 1.00 25.48 145 TYR A O 1
ATOM 1019 N N . SER A 1 120 ? -24.866 -1.134 -11.316 1.00 27.05 146 SER A N 1
ATOM 1020 C CA . SER A 1 120 ? -24.773 -2.594 -11.154 1.00 28.51 146 SER A CA 1
ATOM 1021 C C . SER A 1 120 ? -25.558 -3.420 -12.185 1.00 27.47 146 SER A C 1
ATOM 1022 O O . SER A 1 120 ? -25.117 -4.518 -12.565 1.00 28.05 146 SER A O 1
ATOM 1025 N N . ASP A 1 121 ? -26.699 -2.913 -12.648 1.00 27.30 147 ASP A N 1
ATOM 1026 C CA . ASP A 1 121 ? -27.490 -3.631 -13.650 1.00 27.84 147 ASP A CA 1
ATOM 1027 C C . ASP A 1 121 ? -26.795 -3.759 -15.021 1.00 25.98 147 ASP A C 1
ATOM 1028 O O . ASP A 1 121 ? -27.063 -4.705 -15.744 1.00 27.18 147 ASP A O 1
ATOM 1033 N N . ASP A 1 122 ? -25.882 -2.847 -15.346 1.00 23.12 148 ASP A N 1
ATOM 1034 C CA . ASP A 1 122 ? -25.075 -2.977 -16.579 1.00 22.87 148 ASP A CA 1
ATOM 1035 C C . ASP A 1 122 ? -24.059 -4.134 -16.557 1.00 21.48 148 ASP A C 1
ATOM 1036 O O . ASP A 1 122 ? -23.596 -4.547 -17.623 1.00 21.72 148 ASP A O 1
ATOM 1041 N N . VAL A 1 123 ? -23.680 -4.627 -15.372 1.00 19.57 149 VAL A N 1
ATOM 1042 C CA . VAL A 1 123 ? -22.692 -5.708 -15.283 1.00 18.63 149 VAL A CA 1
ATOM 1043 C C . VAL A 1 123 ? -23.315 -7.051 -15.674 1.00 17.99 149 VAL A C 1
ATOM 1044 O O . VAL A 1 123 ? -24.398 -7.397 -15.196 1.00 20.67 149 VAL A O 1
ATOM 1048 N N . CYS A 1 124 ? -22.634 -7.802 -16.539 1.00 16.56 150 CYS A N 1
ATOM 1049 C CA . CYS A 1 124 ? -23.067 -9.145 -16.935 1.00 16.78 150 CYS A CA 1
ATOM 1050 C C . CYS A 1 124 ? -22.312 -10.217 -16.166 1.00 16.28 150 CYS A C 1
ATOM 1051 O O . CYS A 1 124 ? -22.872 -11.239 -15.797 1.00 15.77 150 CYS A O 1
ATOM 1054 N N . GLY A 1 125 ? -21.024 -9.994 -15.974 1.00 16.50 151 GLY A N 1
ATOM 1055 C CA . GLY A 1 125 ? -20.189 -11.039 -15.409 1.00 15.77 151 GLY A CA 1
ATOM 1056 C C . GLY A 1 125 ? -18.739 -10.684 -15.516 1.00 15.76 151 GLY A C 1
ATOM 1057 O O . GLY A 1 125 ? -18.379 -9.522 -15.830 1.00 15.80 151 GLY A O 1
ATOM 1058 N N . ALA A 1 126 ? -17.908 -11.689 -15.260 1.00 14.56 152 ALA A N 1
ATOM 1059 C CA . ALA A 1 126 ? -16.471 -11.539 -15.339 1.00 14.31 152 ALA A CA 1
ATOM 1060 C C . ALA A 1 126 ? -15.843 -12.853 -15.765 1.00 14.54 152 ALA A C 1
ATOM 1061 O O . ALA A 1 126 ? -16.412 -13.943 -15.555 1.00 13.98 152 ALA A O 1
ATOM 1063 N N . VAL A 1 127 ? -14.671 -12.750 -16.385 1.00 14.06 153 VAL A N 1
ATOM 1064 C CA . VAL A 1 127 ? -13.927 -13.896 -16.883 1.00 14.28 153 VAL A CA 1
ATOM 1065 C C . VAL A 1 127 ? -12.485 -13.761 -16.444 1.00 14.68 153 VAL A C 1
ATOM 1066 O O . VAL A 1 127 ? -11.927 -12.660 -16.506 1.00 14.18 153 VAL A O 1
ATOM 1070 N N . VAL A 1 128 ? -11.881 -14.879 -16.056 1.00 14.24 154 VAL A N 1
ATOM 1071 C CA . VAL A 1 128 ? -10.420 -14.944 -15.907 1.00 15.12 154 VAL A CA 1
ATOM 1072 C C . VAL A 1 128 ? -9.899 -15.975 -16.881 1.00 15.78 154 VAL A C 1
ATOM 1073 O O . VAL A 1 128 ? -10.368 -17.109 -16.893 1.00 15.93 154 VAL A O 1
ATOM 1077 N N . ASN A 1 129 ? -8.951 -15.553 -17.729 1.00 16.58 155 ASN A N 1
ATOM 1078 C CA . ASN A 1 129 ? -8.308 -16.401 -18.724 1.00 17.79 155 ASN A CA 1
ATOM 1079 C C . ASN A 1 129 ? -6.892 -16.682 -18.213 1.00 18.23 155 ASN A C 1
ATOM 1080 O O . ASN A 1 129 ? -6.108 -15.745 -17.997 1.00 19.28 155 ASN A O 1
ATOM 1085 N N . VAL A 1 130 ? -6.604 -17.958 -17.997 1.00 18.79 156 VAL A N 1
ATOM 1086 C CA . VAL A 1 130 ? -5.316 -18.412 -17.527 1.00 20.41 156 VAL A CA 1
ATOM 1087 C C . VAL A 1 130 ? -4.541 -18.813 -18.788 1.00 20.75 156 VAL A C 1
ATOM 1088 O O . VAL A 1 130 ? -4.925 -19.734 -19.484 1.00 20.28 156 VAL A O 1
ATOM 1092 N N . ARG A 1 131 ? -3.497 -18.071 -19.111 1.00 22.53 157 ARG A N 1
ATOM 1093 C CA . ARG A 1 131 ? -2.816 -18.240 -20.374 1.00 23.72 157 ARG A CA 1
ATOM 1094 C C . ARG A 1 131 ? -1.312 -18.103 -20.182 1.00 25.63 157 ARG A C 1
ATOM 1095 O O . ARG A 1 131 ? -0.844 -17.217 -19.442 1.00 24.96 157 ARG A O 1
ATOM 1103 N N . ALA A 1 132 ? -0.576 -18.980 -20.862 1.00 28.44 158 ALA A N 1
ATOM 1104 C CA . ALA A 1 132 ? 0.894 -18.965 -20.878 1.00 30.00 158 ALA A CA 1
ATOM 1105 C C . ALA A 1 132 ? 1.433 -17.613 -21.353 1.00 31.63 158 ALA A C 1
ATOM 1106 O O . ALA A 1 132 ? 2.374 -17.088 -20.758 1.00 31.90 158 ALA A O 1
ATOM 1108 N N . LYS A 1 133 ? 0.795 -17.039 -22.381 1.00 32.25 159 LYS A N 1
ATOM 1109 C CA . LYS A 1 133 ? 1.199 -15.741 -22.939 1.00 33.60 159 LYS A CA 1
ATOM 1110 C C . LYS A 1 133 ? 0.970 -14.561 -22.008 1.00 33.63 159 LYS A C 1
ATOM 1111 O O . LYS A 1 133 ? 1.578 -13.518 -22.204 1.00 34.58 159 LYS A O 1
ATOM 1113 N N . GLY A 1 134 ? 0.075 -14.717 -21.024 1.00 30.83 160 GLY A N 1
ATOM 1114 C CA . GLY A 1 134 ? -0.258 -13.667 -20.064 1.00 28.04 160 GLY A CA 1
ATOM 1115 C C . GLY A 1 134 ? -1.720 -13.783 -19.662 1.00 24.91 160 GLY A C 1
ATOM 1116 O O . GLY A 1 134 ? -2.599 -13.899 -20.529 1.00 24.63 160 GLY A O 1
ATOM 1117 N N . ASP A 1 135 ? -1.993 -13.743 -18.362 1.00 22.81 161 ASP A N 1
ATOM 1118 C CA . ASP A 1 135 ? -3.385 -13.901 -17.889 1.00 20.89 161 ASP A CA 1
ATOM 1119 C C . ASP A 1 135 ? -4.205 -12.636 -18.128 1.00 20.27 161 ASP A C 1
ATOM 1120 O O . ASP A 1 135 ? -3.642 -11.542 -18.303 1.00 21.24 161 ASP A O 1
ATOM 1125 N N . LYS A 1 136 ? -5.533 -12.793 -18.139 1.00 18.69 162 LYS A N 1
ATOM 1126 C CA . LYS A 1 136 ? -6.456 -11.669 -18.286 1.00 18.98 162 LYS A CA 1
ATOM 1127 C C . LYS A 1 136 ? -7.621 -11.825 -17.332 1.00 17.88 162 LYS A C 1
ATOM 1128 O O . LYS A 1 136 ? -8.067 -12.941 -17.104 1.00 19.21 162 LYS A O 1
ATOM 1134 N N . ILE A 1 137 ? -8.099 -10.707 -16.800 1.00 17.22 163 ILE A N 1
ATOM 1135 C CA . ILE A 1 137 ? -9.334 -10.655 -16.036 1.00 17.04 163 ILE A CA 1
ATOM 1136 C C . ILE A 1 137 ? -10.131 -9.529 -16.628 1.00 17.26 163 ILE A C 1
ATOM 1137 O O . ILE A 1 137 ? -9.581 -8.464 -16.954 1.00 18.28 163 ILE A O 1
ATOM 1142 N N . ALA A 1 138 ? -11.429 -9.754 -16.763 1.00 17.11 164 ALA A N 1
ATOM 1143 C CA . ALA A 1 138 ? -12.293 -8.755 -17.361 1.00 16.68 164 ALA A CA 1
ATOM 1144 C C . ALA A 1 138 ? -13.649 -8.756 -16.710 1.00 16.36 164 ALA A C 1
ATOM 1145 O O . ALA A 1 138 ? -14.196 -9.809 -16.408 1.00 14.74 164 ALA A O 1
ATOM 1147 N N . ILE A 1 139 ? -14.197 -7.560 -16.531 1.00 17.49 165 ILE A N 1
ATOM 1148 C CA . ILE A 1 139 ? -15.605 -7.383 -16.229 1.00 16.79 165 ILE A CA 1
ATOM 1149 C C . ILE A 1 139 ? -16.354 -7.016 -17.507 1.00 16.93 165 ILE A C 1
ATOM 1150 O O . ILE A 1 139 ? -15.992 -6.079 -18.174 1.00 16.79 165 ILE A O 1
ATOM 1155 N N . TRP A 1 140 ? -17.400 -7.770 -17.788 1.00 15.44 166 TRP A N 1
ATOM 1156 C CA . TRP A 1 140 ? -18.207 -7.665 -18.987 1.00 16.11 166 TRP A CA 1
ATOM 1157 C C . TRP A 1 140 ? -19.449 -6.860 -18.645 1.00 16.52 166 TRP A C 1
ATOM 1158 O O . TRP A 1 140 ? -20.099 -7.134 -17.622 1.00 16.08 166 TRP A O 1
ATOM 1169 N N . THR A 1 141 ? -19.747 -5.852 -19.466 1.00 17.59 167 THR A N 1
ATOM 1170 C CA . THR A 1 141 ? -20.953 -5.042 -19.296 1.00 18.89 167 THR A CA 1
ATOM 1171 C C . THR A 1 141 ? -21.795 -5.153 -20.561 1.00 19.40 167 THR A C 1
ATOM 1172 O O . THR A 1 141 ? -21.328 -5.647 -21.603 1.00 18.24 167 THR A O 1
ATOM 1176 N N . THR A 1 142 ? -23.042 -4.708 -20.445 1.00 19.39 168 THR A N 1
ATOM 1177 C CA . THR A 1 142 ? -24.076 -5.072 -21.418 1.00 20.37 168 THR A CA 1
ATOM 1178 C C . THR A 1 142 ? -24.174 -4.134 -22.653 1.00 22.09 168 THR A C 1
ATOM 1179 O O . THR A 1 142 ? -24.669 -4.559 -23.701 1.00 21.94 168 THR A O 1
ATOM 1183 N N . GLU A 1 143 ? -23.680 -2.907 -22.532 1.00 22.07 169 GLU A N 1
ATOM 1184 C CA . GLU A 1 143 ? -23.848 -1.892 -23.590 1.00 23.51 169 GLU A CA 1
ATOM 1185 C C . GLU A 1 143 ? -22.640 -0.965 -23.637 1.00 23.85 169 GLU A C 1
ATOM 1186 O O . GLU A 1 143 ? -22.417 -0.154 -22.730 1.00 25.31 169 GLU A O 1
ATOM 1192 N N . CYS A 1 144 ? -21.852 -1.082 -24.699 1.00 23.70 170 CYS A N 1
ATOM 1193 C CA . CYS A 1 144 ? -20.632 -0.292 -24.835 1.00 25.38 170 CYS A CA 1
ATOM 1194 C C . CYS A 1 144 ? -20.890 1.201 -25.072 1.00 26.88 170 CYS A C 1
ATOM 1195 O O . CYS A 1 144 ? -19.974 1.991 -24.904 1.00 28.16 170 CYS A O 1
ATOM 1198 N N . GLU A 1 145 ? -22.112 1.581 -25.449 1.00 30.20 171 GLU A N 1
ATOM 1199 C CA . GLU A 1 145 ? -22.474 2.998 -25.665 1.00 33.35 171 GLU A CA 1
ATOM 1200 C C . GLU A 1 145 ? -23.136 3.679 -24.456 1.00 33.90 171 GLU A C 1
ATOM 1201 O O . GLU A 1 145 ? -23.502 4.853 -24.527 1.00 33.78 171 GLU A O 1
ATOM 1207 N N . ASN A 1 146 ? -23.270 2.954 -23.347 1.00 33.41 172 ASN A N 1
ATOM 1208 C CA . ASN A 1 146 ? -23.658 3.537 -22.064 1.00 31.81 172 ASN A CA 1
ATOM 1209 C C . ASN A 1 146 ? -22.422 4.140 -21.426 1.00 32.89 172 ASN A C 1
ATOM 1210 O O . ASN A 1 146 ? -21.823 3.548 -20.521 1.00 29.00 172 ASN A O 1
ATOM 1215 N N . ARG A 1 147 ? -22.044 5.327 -21.891 1.00 30.97 173 ARG A N 1
ATOM 1216 C CA . ARG A 1 147 ? -20.770 5.931 -21.531 1.00 33.56 173 ARG A CA 1
ATOM 1217 C C . ARG A 1 147 ? -20.629 6.186 -20.023 1.00 31.71 173 ARG A C 1
ATOM 1218 O O . ARG A 1 147 ? -19.553 5.998 -19.450 1.00 30.39 173 ARG A O 1
ATOM 1226 N N . GLU A 1 148 ? -21.722 6.601 -19.398 1.00 31.02 174 GLU A N 1
ATOM 1227 C CA . GLU A 1 148 ? -21.713 6.984 -17.993 1.00 31.88 174 GLU A CA 1
ATOM 1228 C C . GLU A 1 148 ? -21.494 5.723 -17.144 1.00 28.05 174 GLU A C 1
ATOM 1229 O O . GLU A 1 148 ? -20.617 5.691 -16.269 1.00 26.10 174 GLU A O 1
ATOM 1235 N N . ALA A 1 149 ? -22.278 4.698 -17.437 1.00 25.45 175 ALA A N 1
ATOM 1236 C CA . ALA A 1 149 ? -22.187 3.402 -16.756 1.00 24.85 175 ALA A CA 1
ATOM 1237 C C . ALA A 1 149 ? -20.840 2.726 -16.918 1.00 24.30 175 ALA A C 1
ATOM 1238 O O . ALA A 1 149 ? -20.281 2.208 -15.948 1.00 23.43 175 ALA A O 1
ATOM 1240 N N . VAL A 1 150 ? -20.334 2.703 -18.150 1.00 22.56 176 VAL A N 1
ATOM 1241 C CA . VAL A 1 150 ? -19.086 2.021 -18.429 1.00 22.10 176 VAL A CA 1
ATOM 1242 C C . VAL A 1 150 ? -17.935 2.713 -17.715 1.00 21.73 176 VAL A C 1
ATOM 1243 O O . VAL A 1 150 ? -17.092 2.070 -17.104 1.00 20.20 176 VAL A O 1
ATOM 1247 N N . THR A 1 151 ? -17.904 4.045 -17.797 1.00 20.82 177 THR A N 1
ATOM 1248 C CA . THR A 1 151 ? -16.878 4.817 -17.134 1.00 21.54 177 THR A CA 1
ATOM 1249 C C . THR A 1 151 ? -16.943 4.638 -15.612 1.00 20.23 177 THR A C 1
ATOM 1250 O O . THR A 1 151 ? -15.914 4.500 -14.960 1.00 20.40 177 THR A O 1
ATOM 1254 N N . HIS A 1 152 ? -18.153 4.666 -15.060 1.00 20.19 178 HIS A N 1
ATOM 1255 C CA . HIS A 1 152 ? -18.347 4.497 -13.611 1.00 20.10 178 HIS A CA 1
ATOM 1256 C C . HIS A 1 152 ? -17.854 3.119 -13.141 1.00 19.42 178 HIS A C 1
ATOM 1257 O O . HIS A 1 152 ? -17.076 3.022 -12.201 1.00 19.91 178 HIS A O 1
ATOM 1264 N N . ILE A 1 153 ? -18.308 2.085 -13.820 1.00 18.50 179 ILE A N 1
ATOM 1265 C CA . ILE A 1 153 ? -17.849 0.708 -13.541 1.00 19.49 179 ILE A CA 1
ATOM 1266 C C . ILE A 1 153 ? -16.317 0.608 -13.561 1.00 19.21 179 ILE A C 1
ATOM 1267 O O . ILE A 1 153 ? -15.727 0.045 -12.653 1.00 20.80 179 ILE A O 1
ATOM 1272 N N . GLY A 1 154 ? -15.677 1.195 -14.569 1.00 18.88 180 GLY A N 1
ATOM 1273 C CA . GLY A 1 154 ? -14.215 1.210 -14.663 1.00 19.72 180 GLY A CA 1
ATOM 1274 C C . GLY A 1 154 ? -13.506 1.839 -13.479 1.00 20.15 180 GLY A C 1
ATOM 1275 O O . GLY A 1 154 ? -12.521 1.296 -12.951 1.00 20.06 180 GLY A O 1
ATOM 1276 N N . 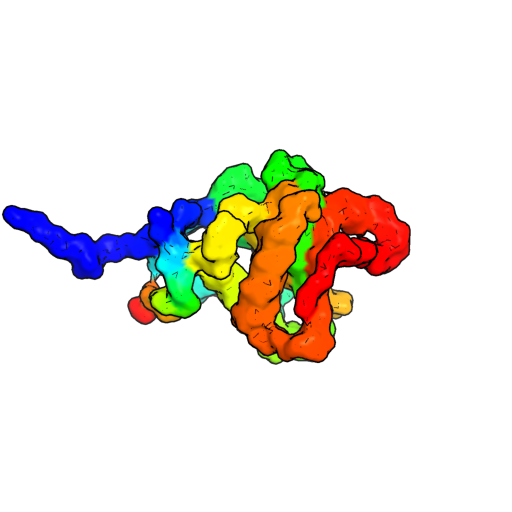ARG A 1 155 ? -13.967 3.020 -13.073 1.00 22.89 181 ARG A N 1
ATOM 1277 C CA . ARG A 1 155 ? -13.332 3.683 -11.956 1.00 23.93 181 ARG A CA 1
ATOM 1278 C C . ARG A 1 155 ? -13.473 2.841 -10.675 1.00 22.92 181 ARG A C 1
ATOM 1279 O O . ARG A 1 155 ? -12.513 2.689 -9.917 1.00 23.01 181 ARG A O 1
ATOM 1287 N N . VAL A 1 156 ? -14.668 2.309 -10.457 1.00 22.02 182 VAL A N 1
ATOM 1288 C CA . VAL A 1 156 ? -14.947 1.503 -9.263 1.00 23.12 182 VAL A CA 1
ATOM 1289 C C . VAL A 1 156 ? -14.027 0.307 -9.234 1.00 21.25 182 VAL A C 1
ATOM 1290 O O . VAL A 1 156 ? -13.413 -0.001 -8.208 1.00 21.34 182 VAL A O 1
ATOM 1294 N N . TYR A 1 157 ? -13.924 -0.349 -10.393 1.00 20.47 183 TYR A N 1
ATOM 1295 C CA . TYR A 1 157 ? -13.166 -1.568 -10.511 1.00 19.56 183 TYR A CA 1
ATOM 1296 C C . TYR A 1 157 ? -11.686 -1.283 -10.321 1.00 20.79 183 TYR A C 1
ATOM 1297 O O . TYR A 1 157 ? -11.009 -1.978 -9.576 1.00 20.11 183 TYR A O 1
ATOM 1306 N N . LYS A 1 158 ? -11.188 -0.232 -10.960 1.00 21.93 184 LYS A N 1
ATOM 1307 C CA . LYS A 1 158 ? -9.795 0.145 -10.791 1.00 24.01 184 LYS A CA 1
ATOM 1308 C C . LYS A 1 158 ? -9.451 0.371 -9.323 1.00 24.13 184 LYS A C 1
ATOM 1309 O O . LYS A 1 158 ? -8.405 -0.074 -8.855 1.00 26.09 184 LYS A O 1
ATOM 1315 N N . GLU A 1 159 ? -10.322 1.077 -8.620 1.00 26.44 185 GLU A N 1
ATOM 1316 C CA . 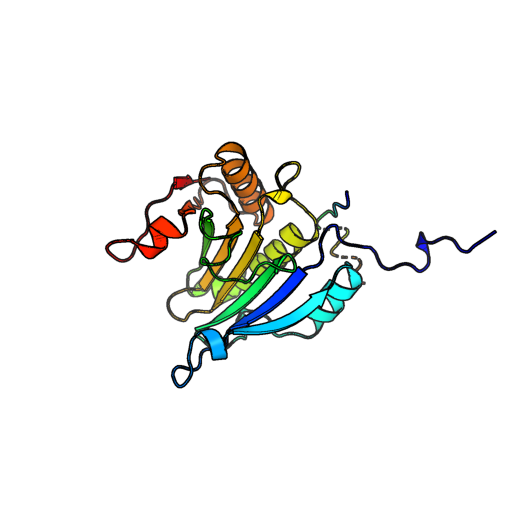GLU A 1 159 ? -10.060 1.410 -7.230 1.00 29.32 185 GLU A CA 1
ATOM 1317 C C . GLU A 1 159 ? -10.235 0.213 -6.308 1.00 27.76 185 GLU A C 1
ATOM 1318 O O . GLU A 1 159 ? -9.477 0.059 -5.363 1.00 28.44 185 GLU A O 1
ATOM 1324 N N . ARG A 1 160 ? -11.199 -0.651 -6.599 1.00 25.81 186 ARG A N 1
ATOM 1325 C CA . ARG A 1 160 ? -11.303 -1.904 -5.853 1.00 25.12 186 ARG A CA 1
ATOM 1326 C C . ARG A 1 160 ? -10.115 -2.813 -6.006 1.00 25.22 186 ARG A C 1
ATOM 1327 O O . ARG A 1 160 ? -9.734 -3.479 -5.042 1.00 25.19 186 ARG A O 1
ATOM 1335 N N . LEU A 1 161 ? -9.518 -2.841 -7.194 1.00 23.96 187 LEU A N 1
ATOM 1336 C CA . LEU A 1 161 ? -8.296 -3.617 -7.434 1.00 25.92 187 LEU A CA 1
ATOM 1337 C C . LEU A 1 161 ? -7.042 -2.976 -6.840 1.00 27.35 187 LEU A C 1
ATOM 1338 O O . LEU A 1 161 ? -6.004 -3.632 -6.773 1.00 28.60 187 LEU A O 1
ATOM 1343 N N . GLY A 1 162 ? -7.128 -1.690 -6.500 1.00 27.73 188 GLY A N 1
ATOM 1344 C CA . GLY A 1 162 ? -6.024 -0.958 -5.891 1.00 31.16 188 GLY A CA 1
ATOM 1345 C C . GLY A 1 162 ? -4.922 -0.603 -6.872 1.00 33.40 188 GLY A C 1
ATOM 1346 O O . GLY A 1 162 ? -3.740 -0.620 -6.517 1.00 33.33 188 GLY A O 1
ATOM 1347 N N . LEU A 1 163 ? -5.294 -0.291 -8.112 1.00 34.58 189 LEU A N 1
ATOM 1348 C CA . LEU A 1 163 ? -4.306 0.066 -9.128 1.00 35.20 189 LEU A CA 1
ATOM 1349 C C . LEU A 1 163 ? -4.019 1.557 -8.980 1.00 37.48 189 LEU A C 1
ATOM 1350 O O . LEU A 1 163 ? -4.956 2.345 -8.827 1.00 37.83 189 LEU A O 1
ATOM 1355 N N . PRO A 1 164 ? -2.731 1.955 -9.011 1.00 41.46 190 PRO A N 1
ATOM 1356 C CA . PRO A 1 164 ? -2.433 3.392 -8.875 1.00 42.99 190 PRO A CA 1
ATOM 1357 C C . PRO A 1 164 ? -2.777 4.211 -10.136 1.00 45.09 190 PRO A C 1
ATOM 1358 O O . PRO A 1 164 ? -2.937 3.627 -11.214 1.00 42.60 190 PRO A O 1
ATOM 1362 N N . PRO A 1 165 ? -2.876 5.557 -10.011 1.00 48.09 191 PRO A N 1
ATOM 1363 C CA . PRO A 1 165 ? -3.300 6.406 -11.145 1.00 49.76 191 PRO A CA 1
ATOM 1364 C C . PRO A 1 165 ? -2.423 6.243 -12.385 1.00 49.95 191 PRO A C 1
ATOM 1365 O O . PRO A 1 165 ? -2.918 6.300 -13.504 1.00 53.84 191 PRO A O 1
ATOM 1369 N N . LYS A 1 166 ? -1.127 6.065 -12.148 1.00 49.31 192 LYS A N 1
ATOM 1370 C CA . LYS A 1 166 ? -0.130 5.711 -13.164 1.00 49.75 192 LYS A CA 1
ATOM 1371 C C . LYS A 1 166 ? -0.582 4.573 -14.096 1.00 46.98 192 LYS A C 1
ATOM 1372 O O . LYS A 1 166 ? -0.425 4.672 -15.311 1.00 46.26 192 LYS A O 1
ATOM 1378 N N . ILE A 1 167 ? -1.147 3.508 -13.522 1.00 44.42 193 ILE A N 1
ATOM 1379 C CA . ILE A 1 167 ? -1.659 2.370 -14.303 1.00 42.94 193 ILE A CA 1
ATOM 1380 C C . ILE A 1 167 ? -2.943 2.770 -15.037 1.00 39.97 193 ILE A C 1
ATOM 1381 O O . ILE A 1 167 ? -3.835 3.397 -14.460 1.00 43.71 193 ILE A O 1
ATOM 1386 N N . VAL A 1 168 ? -3.012 2.404 -16.314 1.00 38.08 194 VAL A N 1
ATOM 1387 C CA . VAL A 1 168 ? -4.126 2.730 -17.191 1.00 35.78 194 VAL A CA 1
ATOM 1388 C C . VAL A 1 168 ? -4.786 1.420 -17.604 1.00 33.85 194 VAL A C 1
ATOM 1389 O O . VAL A 1 168 ? -4.092 0.499 -18.030 1.00 34.45 194 VAL A O 1
ATOM 1393 N N . ILE A 1 169 ? -6.109 1.318 -17.458 1.00 31.70 195 ILE A N 1
ATOM 1394 C CA . ILE A 1 169 ? -6.844 0.152 -17.996 1.00 31.48 195 ILE A CA 1
ATOM 1395 C C . ILE A 1 169 ? -7.855 0.587 -19.043 1.00 27.61 195 ILE A C 1
ATOM 1396 O O . ILE A 1 169 ? -8.389 1.696 -18.976 1.00 26.89 195 ILE A O 1
ATOM 1401 N N . GLY A 1 170 ? -8.132 -0.317 -19.983 1.00 26.43 196 GLY A N 1
ATOM 1402 C CA . GLY A 1 170 ? -8.988 -0.038 -21.118 1.00 24.37 196 GLY A CA 1
ATOM 1403 C C . GLY A 1 170 ? -10.261 -0.862 -21.219 1.00 23.12 196 GLY A C 1
ATOM 1404 O O . GLY A 1 170 ? -10.318 -2.009 -20.755 1.00 23.70 196 GLY A O 1
ATOM 1405 N N . TYR A 1 171 ? -11.274 -0.263 -21.850 1.00 21.25 197 TYR A N 1
ATOM 1406 C CA . TYR A 1 171 ? -12.533 -0.922 -22.132 1.00 21.54 197 TYR A CA 1
ATOM 1407 C C . TYR A 1 171 ? -12.605 -1.113 -23.643 1.00 23.45 197 TYR A C 1
ATOM 1408 O O . TYR A 1 171 ? -12.386 -0.153 -24.406 1.00 23.21 197 TYR A O 1
ATOM 1417 N N . GLN A 1 172 ? -12.940 -2.326 -24.063 1.00 23.84 198 GLN A N 1
ATOM 1418 C CA . GLN A 1 172 ? -13.080 -2.670 -25.469 1.00 25.83 198 GLN A CA 1
ATOM 1419 C C . G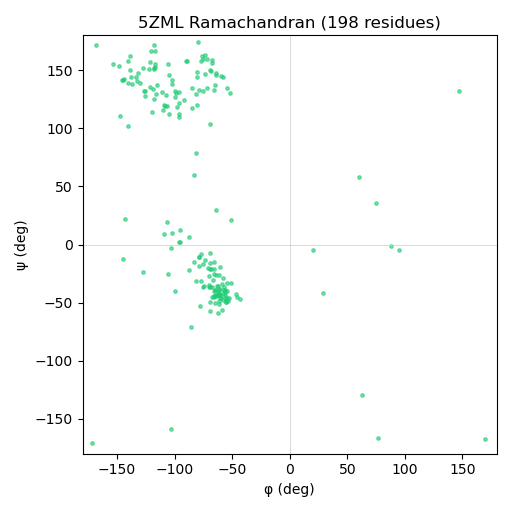LN A 1 172 ? -14.438 -3.308 -25.717 1.00 24.57 198 GLN A C 1
ATOM 1420 O O . GLN A 1 172 ? -14.830 -4.242 -24.998 1.00 22.05 198 GLN A O 1
ATOM 1426 N N . SER A 1 173 ? -15.158 -2.845 -26.748 1.00 22.70 199 SER A N 1
ATOM 1427 C CA . SER A 1 173 ? -16.392 -3.521 -27.118 1.00 23.01 199 SER A CA 1
ATOM 1428 C C . SER A 1 173 ? -16.074 -4.901 -27.692 1.00 21.07 199 SER A C 1
ATOM 1429 O O . SER A 1 173 ? -15.025 -5.111 -28.299 1.00 20.33 199 SER A O 1
ATOM 1432 N N . HIS A 1 174 ? -16.991 -5.844 -27.491 1.00 21.23 200 HIS A N 1
ATOM 1433 C CA . HIS A 1 174 ? -16.789 -7.212 -27.964 1.00 21.52 200 HIS A CA 1
ATOM 1434 C C . HIS A 1 174 ? -16.711 -7.239 -29.503 1.00 22.35 200 HIS A C 1
ATOM 1435 O O . HIS A 1 174 ? -15.898 -7.985 -30.075 1.00 21.13 200 HIS A O 1
ATOM 1442 N N . ALA A 1 175 ? -17.550 -6.421 -30.134 1.00 22.34 201 ALA A N 1
ATOM 1443 C CA . ALA A 1 175 ? -17.528 -6.218 -31.596 1.00 25.35 201 ALA A CA 1
ATOM 1444 C C . ALA A 1 175 ? -16.148 -5.777 -32.090 1.00 26.11 201 ALA A C 1
ATOM 1445 O O . ALA A 1 175 ? -15.603 -6.368 -33.025 1.00 27.13 201 ALA A O 1
ATOM 1447 N N . ASP A 1 176 ? -15.575 -4.771 -31.444 1.00 25.99 202 ASP A N 1
ATOM 1448 C CA . ASP A 1 176 ? -14.230 -4.319 -31.797 1.00 26.99 202 ASP A CA 1
ATOM 1449 C C . ASP A 1 176 ? -13.173 -5.404 -31.609 1.00 27.93 202 ASP A C 1
ATOM 1450 O O . ASP A 1 176 ? -12.291 -5.584 -32.466 1.00 27.73 202 ASP A O 1
ATOM 1455 N N . THR A 1 177 ? -13.262 -6.132 -30.495 1.00 27.90 203 THR A N 1
ATOM 1456 C CA . THR A 1 177 ? -12.348 -7.237 -30.232 1.00 29.27 203 THR A CA 1
ATOM 1457 C C . THR A 1 177 ? -12.463 -8.323 -31.310 1.00 31.22 203 THR A C 1
ATOM 1458 O O . THR A 1 177 ? -11.439 -8.828 -31.800 1.00 30.95 203 THR A O 1
ATOM 1462 N N . ALA A 1 178 ? -13.699 -8.645 -31.678 1.00 31.79 204 ALA A N 1
ATOM 1463 C CA . ALA A 1 178 ? -13.988 -9.639 -32.719 1.00 36.04 204 ALA A CA 1
ATOM 1464 C C . ALA A 1 178 ? -13.460 -9.247 -34.110 1.00 37.76 204 ALA A C 1
ATOM 1465 O O . ALA A 1 178 ? -13.036 -10.105 -34.871 1.00 41.89 204 ALA A O 1
ATOM 1467 N N . THR A 1 179 ? -13.493 -7.960 -34.434 1.00 38.98 205 THR A N 1
ATOM 1468 C CA . THR A 1 179 ? -13.120 -7.486 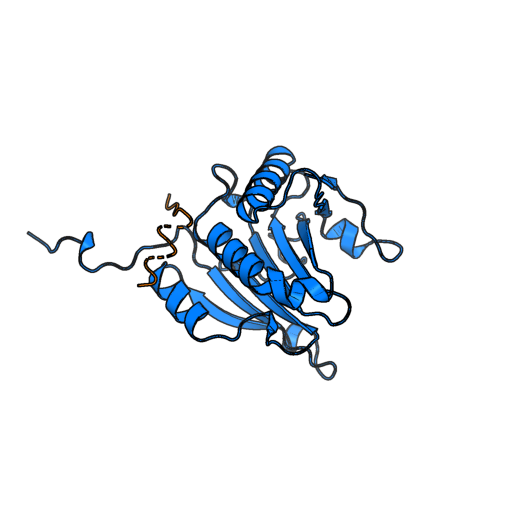-35.759 1.00 41.00 205 THR A CA 1
ATOM 1469 C C . THR A 1 179 ? -11.721 -6.867 -35.822 1.00 41.52 205 THR A C 1
ATOM 1470 O O . THR A 1 179 ? -11.359 -6.272 -36.837 1.00 40.84 205 THR A O 1
ATOM 1474 N N . LYS A 1 180 ? -10.933 -7.009 -34.756 1.00 44.93 206 LYS A N 1
ATOM 1475 C CA . LYS A 1 180 ? -9.658 -6.299 -34.655 1.00 47.68 206 LYS A CA 1
ATOM 1476 C C . LYS A 1 180 ? -8.667 -6.783 -35.708 1.00 51.00 206 LYS A C 1
ATOM 1477 O O . LYS A 1 180 ? -8.514 -7.990 -35.920 1.00 49.73 206 LYS A O 1
ATOM 1479 N N . SER A 1 181 ? -8.034 -5.830 -36.387 1.00 56.53 207 SER A N 1
ATOM 1480 C CA . SER A 1 181 ? -6.846 -6.103 -37.190 1.00 61.44 207 SER A CA 1
ATOM 1481 C C . SER A 1 181 ? -5.650 -6.135 -36.239 1.00 65.70 207 SER A C 1
ATOM 1482 O O . SER A 1 181 ? -5.471 -5.222 -35.422 1.00 65.52 207 SER A O 1
ATOM 1485 N N . GLY A 1 182 ? -4.851 -7.194 -36.336 1.00 67.98 208 GLY A N 1
ATOM 1486 C CA . GLY A 1 182 ? -3.630 -7.321 -35.547 1.00 70.75 208 GLY A CA 1
ATOM 1487 C C . GLY A 1 182 ? -3.882 -7.715 -34.106 1.00 72.25 208 GLY A C 1
ATOM 1488 O O . GLY A 1 182 ? -4.993 -8.110 -33.739 1.00 74.57 208 GLY A O 1
ATOM 1489 N N . SER A 1 183 ? -2.840 -7.575 -33.289 1.00 72.93 209 SER A N 1
ATOM 1490 C CA . SER A 1 183 ? -2.832 -8.084 -31.911 1.00 73.04 209 SER A CA 1
ATOM 1491 C C . SER A 1 183 ? -3.662 -7.261 -30.913 1.00 69.50 209 SER A C 1
ATOM 1492 O O . SER A 1 183 ? -4.291 -7.829 -30.016 1.00 67.92 209 SER A O 1
ATOM 1495 N N . THR A 1 184 ? -3.662 -5.939 -31.075 1.00 65.61 210 THR A N 1
ATOM 1496 C CA . THR A 1 184 ? -4.279 -5.021 -30.113 1.00 64.24 210 THR A CA 1
ATOM 1497 C C . THR A 1 184 ? -5.643 -4.496 -30.593 1.00 60.14 210 THR A C 1
ATOM 1498 O O . THR A 1 184 ? -5.827 -4.229 -31.786 1.00 64.42 210 THR A O 1
ATOM 1502 N N . THR A 1 185 ? -6.587 -4.371 -29.656 1.00 53.79 211 THR A N 1
ATOM 1503 C CA . THR A 1 185 ? -7.913 -3.796 -29.913 1.00 50.21 211 THR A CA 1
ATOM 1504 C C . THR A 1 185 ? -7.960 -2.372 -29.381 1.00 47.37 211 THR A C 1
ATOM 1505 O O . THR A 1 185 ? -7.481 -2.127 -28.274 1.00 48.99 211 THR A O 1
ATOM 1509 N N . LYS A 1 186 ? -8.565 -1.449 -30.135 1.00 43.53 212 LYS A N 1
ATOM 1510 C CA . LYS A 1 186 ? -8.714 -0.053 -29.684 1.00 41.07 212 LYS A CA 1
ATOM 1511 C C . LYS A 1 186 ? -9.614 0.050 -28.439 1.00 38.99 212 LYS A C 1
ATOM 1512 O O . LYS A 1 186 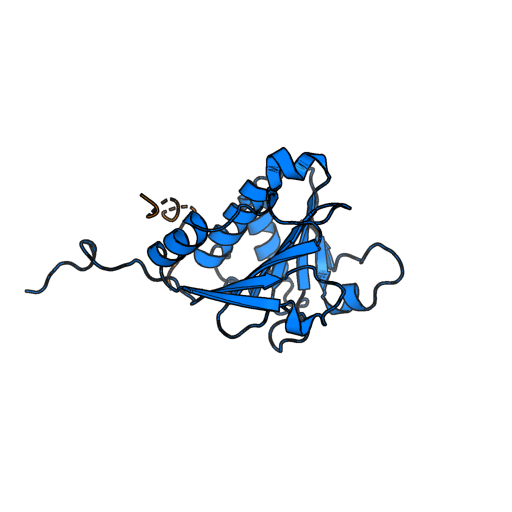? -10.560 -0.738 -28.271 1.00 35.38 212 LYS A O 1
ATOM 1514 N N . ASN A 1 187 ? -9.296 1.004 -27.566 1.00 37.10 213 ASN A N 1
ATOM 1515 C CA . ASN A 1 187 ? -10.080 1.241 -26.350 1.00 35.83 213 ASN A CA 1
ATOM 1516 C C . ASN A 1 187 ? -11.168 2.278 -26.592 1.00 36.59 213 ASN A C 1
ATOM 1517 O O . ASN A 1 187 ? -10.877 3.388 -27.034 1.00 33.92 213 ASN A O 1
ATOM 1522 N N . ARG A 1 188 ? -12.422 1.920 -26.320 1.00 34.96 214 ARG A N 1
ATOM 1523 C CA . ARG A 1 188 ? -13.497 2.925 -26.298 1.00 37.43 214 ARG A CA 1
ATOM 1524 C C . ARG A 1 188 ? -13.357 3.865 -25.107 1.00 36.01 214 ARG A C 1
ATOM 1525 O O . ARG A 1 188 ? -13.682 5.050 -25.212 1.00 34.19 214 ARG A O 1
ATOM 1533 N N . PHE A 1 189 ? -12.916 3.318 -23.976 1.00 32.39 215 PHE A N 1
ATOM 1534 C CA . PHE A 1 189 ? -12.667 4.103 -22.771 1.00 32.33 215 PHE A CA 1
ATOM 1535 C C . PHE A 1 189 ? -11.411 3.631 -22.069 1.00 31.33 215 PHE A C 1
ATOM 1536 O O . PHE A 1 189 ? -10.949 2.497 -22.262 1.00 28.16 215 PHE A O 1
ATOM 1544 N N . VAL A 1 190 ? -10.862 4.537 -21.262 1.00 31.89 216 VAL A N 1
ATOM 1545 C CA . VAL A 1 190 ? -9.726 4.266 -20.404 1.00 32.66 216 VAL A CA 1
ATOM 1546 C C . VAL A 1 190 ? -9.969 4.947 -19.045 1.00 33.33 216 VAL A C 1
ATOM 1547 O O . VAL A 1 190 ? -10.666 5.960 -18.978 1.00 32.41 216 VAL A O 1
ATOM 1551 N N . VAL A 1 191 ? -9.416 4.364 -17.981 1.00 34.50 217 VAL A N 1
ATOM 1552 C CA . VAL A 1 191 ? -9.445 4.957 -16.625 1.00 35.56 217 VAL A CA 1
ATOM 1553 C C . VAL A 1 191 ? -8.133 4.668 -15.917 1.00 35.80 217 VAL A C 1
ATOM 1554 O O . VAL A 1 191 ? -7.802 5.298 -14.904 1.00 35.85 217 VAL A O 1
ATOM 1562 N N . LYS B 2 2 ? -32.863 -3.404 -2.627 1.00 54.86 2 LYS B N 1
ATOM 1563 C CA . LYS B 2 2 ? -31.602 -3.914 -3.180 1.00 51.07 2 LYS B CA 1
ATOM 1564 C C . LYS B 2 2 ? -30.527 -4.315 -2.157 1.00 46.55 2 LYS B C 1
ATOM 1565 O O . LYS B 2 2 ? -30.361 -3.656 -1.135 1.00 48.04 2 LYS B O 1
ATOM 1571 N N . LYS B 2 3 ? -29.783 -5.381 -2.468 1.00 40.78 3 LYS B N 1
ATOM 1572 C CA . LYS B 2 3 ? -28.763 -5.923 -1.574 1.00 36.42 3 LYS B 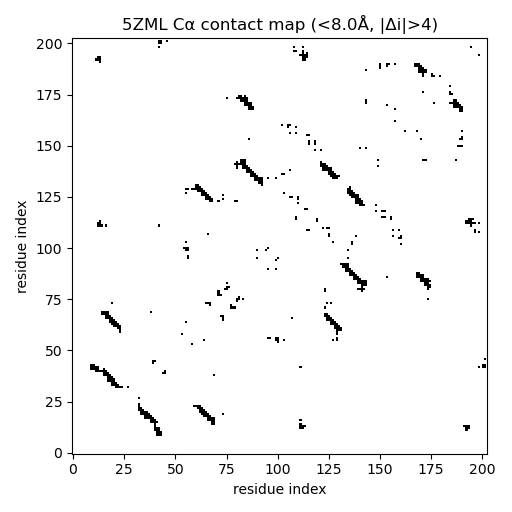CA 1
ATOM 1573 C C . LYS B 2 3 ? -27.363 -5.561 -2.050 1.00 34.06 3 LYS B C 1
ATOM 1574 O O . LYS B 2 3 ? -26.929 -6.015 -3.105 1.00 29.66 3 LYS B O 1
ATOM 1580 N N . ARG B 2 4 ? -26.683 -4.725 -1.275 1.00 30.24 4 ARG B N 1
ATOM 1581 C CA . ARG B 2 4 ? -25.291 -4.380 -1.512 1.00 32.52 4 ARG B CA 1
ATOM 1582 C C . ARG B 2 4 ? -24.478 -4.830 -0.308 1.00 30.02 4 ARG B C 1
ATOM 1583 O O . ARG B 2 4 ? -24.862 -4.604 0.849 1.00 30.59 4 ARG B O 1
ATOM 1591 N N . TYR B 2 5 ? -23.354 -5.471 -0.579 1.00 24.85 5 TYR B N 1
ATOM 1592 C CA . TYR B 2 5 ? -22.421 -5.839 0.458 1.00 23.03 5 TYR B CA 1
ATOM 1593 C C . TYR B 2 5 ? -21.102 -5.208 0.176 1.00 23.47 5 TYR B C 1
ATOM 1594 O O . TYR B 2 5 ? -20.608 -5.240 -0.952 1.00 20.84 5 TYR B O 1
ATOM 1603 N N . SER B 2 6 ? -20.508 -4.655 1.222 1.00 23.12 6 SER B N 1
ATOM 1604 C CA . SER B 2 6 ? -19.163 -4.190 1.146 1.00 24.03 6 SER B CA 1
ATOM 1605 C C . SER B 2 6 ? -18.271 -5.380 1.088 1.00 24.30 6 SER B C 1
ATOM 1606 O O . SER B 2 6 ? -18.643 -6.495 1.511 1.00 23.45 6 SER B O 1
ATOM 1609 N N . ARG B 2 7 ? -17.081 -5.127 0.603 1.00 24.11 7 ARG B N 1
ATOM 1610 C CA . ARG B 2 7 ? -16.041 -6.098 0.621 1.00 25.97 7 ARG B CA 1
ATOM 1611 C C . ARG B 2 7 ? -15.871 -6.698 2.029 1.00 26.21 7 ARG B C 1
ATOM 1612 O O . ARG B 2 7 ? -15.837 -7.914 2.191 1.00 23.18 7 ARG B O 1
ATOM 1629 N N . GLN B 2 9 ? -17.921 -6.861 4.599 1.00 22.02 9 GLN B N 1
ATOM 1630 C CA . GLN B 2 9 ? -19.073 -7.688 4.962 1.00 23.42 9 GLN B CA 1
ATOM 1631 C C . GLN B 2 9 ? -18.970 -9.066 4.332 1.00 22.17 9 GLN B C 1
ATOM 1632 O O . GLN B 2 9 ? -19.292 -10.082 4.972 1.00 19.53 9 GLN B O 1
ATOM 1638 N N . LEU B 2 10 ? -18.547 -9.103 3.064 1.00 20.94 10 LEU B N 1
ATOM 1639 C CA . LEU B 2 10 ? -18.430 -10.391 2.378 1.00 20.52 10 LEU B CA 1
ATOM 1640 C C . LEU B 2 10 ? -17.383 -11.265 3.031 1.00 21.16 10 LEU B C 1
ATOM 1641 O O . LEU B 2 10 ? -17.623 -12.466 3.227 1.00 20.77 10 LEU B O 1
ATOM 1646 N N . LEU B 2 11 ? -16.235 -10.692 3.369 1.00 21.20 11 LEU B N 1
ATOM 1647 C CA . LEU B 2 11 ? -15.195 -11.462 4.025 1.00 24.35 11 LEU B CA 1
ATOM 1648 C C . LEU B 2 11 ? -15.669 -11.953 5.402 1.00 26.12 11 LEU B C 1
ATOM 1649 O O . LEU B 2 11 ? -15.529 -13.148 5.693 1.00 25.64 11 LEU B O 1
ATOM 1663 N N . PHE B 2 13 ? -18.651 -12.687 6.442 1.00 26.21 13 PHE B N 1
ATOM 1664 C CA . PHE B 2 13 ? -19.610 -13.787 6.286 1.00 28.16 13 PHE B CA 1
ATOM 1665 C C . PHE B 2 13 ? -19.011 -15.118 5.825 1.00 27.53 13 PHE B C 1
ATOM 1666 O O . PHE B 2 13 ? -19.733 -16.120 5.739 1.00 27.43 13 PHE B O 1
ATOM 1674 N N . ARG B 2 14 ? -17.722 -15.135 5.522 1.00 26.28 14 ARG B N 1
ATOM 1675 C CA . ARG B 2 14 ? -17.010 -16.379 5.265 1.00 27.90 14 ARG B CA 1
ATOM 1676 C C . ARG B 2 14 ? -16.825 -17.212 6.548 1.00 31.36 14 ARG B C 1
ATOM 1677 O O . ARG B 2 14 ? -16.898 -18.435 6.515 1.00 32.95 14 ARG B O 1
ATOM 1685 N N . ARG B 2 15 ? -16.592 -16.534 7.673 1.00 35.89 15 ARG B N 1
ATOM 1686 C CA . ARG B 2 15 ? -16.194 -17.176 8.936 1.00 36.93 15 ARG B CA 1
ATOM 1687 C C . ARG B 2 15 ? -17.184 -18.233 9.421 1.00 38.82 15 ARG B C 1
ATOM 1688 O O . ARG B 2 15 ? -18.394 -18.013 9.390 1.00 44.15 15 ARG B O 1
#

GO terms:
  GO:0000932 P-body (C, IDA)
  GO:0016442 RISC complex (C, IDA)
  GO:0005829 cytosol (C, IDA)
  GO:0010494 cytoplasmic stress granule (C, IDA)
  GO:0000340 RNA 7-methylguanosine cap binding (F, IDA)
  GO:0003743 translation initiation factor activity (F, IDA)
  GO:0016281 eukaryotic translation initiation factor 4F complex (C, IDA)
  GO:0006417 regulation of translation (P, IDA)
  GO:0005634 nucleus (C, EXP)
  GO:0005737 cytoplasm (C, EXP)
  GO:0045931 positive regulation of mitotic cell cycle (P, IMP)
  GO:0000082 G1/S transition of mitotic cell cycle (P, IMP)
  GO:0005515 protein binding (F, IPI)
  GO:0000339 RNA cap binding (F, TAS)
  GO:0003743 translation initiation factor activity (F, TAS)
  GO:0016281 eukaryotic translation initiation factor 4F complex (C, TAS)
  GO:0048471 perinuclear region of cytoplasm (C, IDA)
  GO:0005737 cytoplasm (C, IDA)
  GO:0031370 eukaryotic initiation factor 4G binding (F, IDA)
  GO:0140297 DNA-binding transcription factor binding (F, IDA)

Nearest PDB structures (foldseek):
  5ei3-assembly1_A  TM=9.957E-01  e=1.321E-40  Homo sapiens
  4aza-assembly2_C  TM=9.963E-01  e=2.806E-39  Homo sapiens
  4dt6-assembly1_A  TM=9.949E-01  e=2.639E-39  Homo sapiens
  4aza-assembly1_A  TM=9.926E-01  e=2.639E-39  Homo sapiens
  1l8b-assembly2_B  TM=9.700E-01  e=1.619E-39  Mus musculus

Secondary structure (DSSP, 8-state):
----GGGT---EEEEEEEEEEE---TTS-HHHHEEEEEEEEEHHHHHHHHHHS--GGGSPTT-EEEEEETT--SSTTSTTTTT-EEEEEE--TTHHHHTHHHHHHHHHHHHHHTTTGGGGGGEEEEEEE--TT--EEEEEES-TT-HHHHHHHHHHHHHHHT--TTS--EEEEHHHHHT-SSSPPPPSEE-/------------

Radius of gyration: 17.06 Å; Cα contacts (8 Å, |Δi|>4): 369; chains: 2; bounding box: 49×39×55 Å

CATH classification: 3.30.760.10

Organism: Homo sapiens (NCBI:txid9606)

Solvent-accessible surface area: 11180 Å² total

Foldseek 3Di:
DDDDCVVDDFAFFPFKKWKWKFDDDPVDDRVVRIDTDDIDTGPVVVCVVVVPDDQLLPDDAFMKIKMFTPPADPDCPGLQRVQKWKWKDWFAPVCSPVPQRVLVVLQVCCLRVLVLPPLNQQWTIKMWHHHPRTIMIITMGRHPPPVVSVVSVQVSSCVSSPPDPVDKIFMARPVQVVPPDDDDGDGPDMD/DDDDDVVVVVPD